Protein AF-U9UUH4-F1 (afdb_monomer)

Mean predicted aligned error: 21.4 Å

Secondary structure (DSSP, 8-state):
--HHHHHHHHHHHHHT--HHHHT-TTTS-S-------HHHHHHHHHHHHTT-S--SS-----HHHHHHH-S--HHHHHHHHHHHHHHHHHHHHHHHHHHHHHHHHHHHHHHHHHHHHHHHHHHHHT-------------TTSHHHHHHHHHHHHHHHHHHHHHHHHHHHHHHHHHHHHHHHHHHHHHH--

Organism: Rhizophagus irregularis (strain DAOM 181602 / DAOM 197198 / MUCL 43194) (NCBI:txid747089)

Solvent-accessible surface area (backbone atoms only — not comparable to full-atom values): 11596 Å² total; per-residue (Å²): 139,64,72,70,59,55,54,56,53,53,60,56,49,60,78,72,54,54,76,75,56,62,74,31,61,90,81,41,59,97,71,86,89,78,94,71,63,63,69,57,52,42,53,50,52,52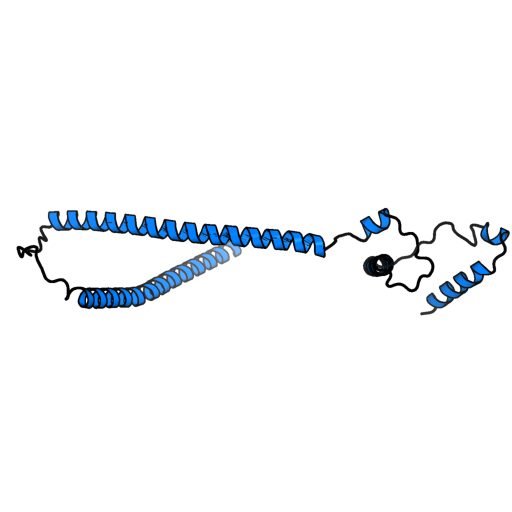,31,56,76,68,66,73,51,92,58,93,71,74,80,91,76,55,68,69,58,49,63,67,56,55,76,62,60,56,66,63,54,46,56,54,48,51,53,51,52,52,52,51,48,54,52,50,53,50,50,52,53,52,51,53,50,52,54,50,54,53,51,53,52,52,50,54,53,49,52,56,51,48,53,54,50,35,62,74,74,63,64,69,78,88,76,80,83,82,78,97,76,90,77,99,80,64,66,77,57,61,54,51,54,53,51,51,52,51,53,53,52,53,63,57,50,54,58,52,52,52,52,53,52,49,55,51,50,54,53,51,52,54,53,51,52,54,51,53,53,58,64,72,75,112

Foldseek 3Di:
DPVVVVVVVLVVVVVVDDPVVCVDCVSPPPDDDDDDDLVVVLVVVVCLVVVVDPDPDRDDDDPVNVCVSCVDPVVVVVVVVVVVVVVVVVVVVVVVVVVVVVVVVVVVVVVVVVVVVVVVVCVVVVVPPPPDDDDDDDDDPDPPPVVVVVVVVVVVVVVVVVVVVVVVVVVVVVVVVVVVVVVVVVVVVD

Sequence (190 aa):
MIYGIYLIIMEIEIFYMLPWQRNNNKWFPDWIYYDIPVTEIRKLINAIDNEQTVFNYPPIISEKLRKLVVLTNEEEQNNKLEKQIEQTKDEFTKQNVELKQHIKEELTKQNVELKQQMERIMKYIGIEQDNENEEEQDNKEQDNKEEQDNELEQIEQTKEELPRQNVSLKQQMDKLSQQMENIMELLKKN

pLDDT: mean 72.44, std 16.41, range [38.03, 94.38]

Radius of gyration: 41.56 Å; Cα contacts (8 Å, |Δi|>4): 23; chains: 1; bounding box: 76×61×104 Å

Structure (mmCIF, N/CA/C/O backbone):
data_AF-U9UUH4-F1
#
_entry.id   AF-U9UUH4-F1
#
loop_
_atom_site.group_PDB
_atom_site.id
_atom_site.type_symbol
_atom_site.label_atom_id
_atom_site.label_alt_id
_atom_site.label_comp_id
_atom_site.label_asym_id
_atom_site.label_entity_id
_atom_site.label_seq_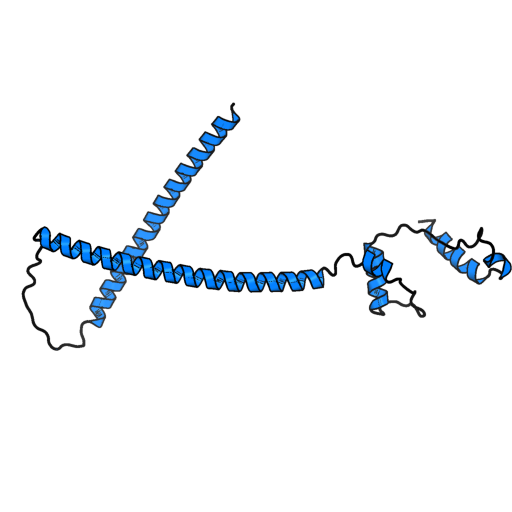id
_atom_site.pdbx_PDB_ins_code
_atom_site.Cartn_x
_atom_site.Cartn_y
_atom_site.Cartn_z
_atom_site.occupancy
_atom_site.B_iso_or_equiv
_atom_site.auth_seq_id
_atom_site.auth_comp_id
_atom_site.auth_asym_id
_atom_site.auth_atom_id
_atom_site.pdbx_PDB_model_num
ATOM 1 N N . MET A 1 1 ? 5.444 2.480 -41.744 1.00 44.62 1 MET A N 1
ATOM 2 C CA . MET A 1 1 ? 6.353 1.311 -41.779 1.00 44.62 1 MET A CA 1
ATOM 3 C C . MET A 1 1 ? 7.455 1.446 -42.850 1.00 44.62 1 MET A C 1
ATOM 5 O O . MET A 1 1 ? 7.949 0.441 -43.328 1.00 44.62 1 MET A O 1
ATOM 9 N N . ILE A 1 2 ? 7.852 2.670 -43.239 1.00 39.69 2 ILE A N 1
ATOM 10 C CA . ILE A 1 2 ? 8.917 2.922 -44.241 1.00 39.69 2 ILE A CA 1
ATOM 11 C C . ILE A 1 2 ? 10.145 3.568 -43.570 1.00 39.69 2 ILE A C 1
ATOM 13 O O . ILE A 1 2 ? 11.276 3.247 -43.911 1.00 39.69 2 ILE A O 1
ATOM 17 N N . TYR A 1 3 ? 9.942 4.380 -42.526 1.00 41.22 3 TYR A N 1
ATOM 18 C CA . TYR A 1 3 ? 11.019 5.053 -41.786 1.00 41.22 3 TYR A CA 1
ATOM 19 C C . TYR A 1 3 ? 11.966 4.117 -41.014 1.00 41.22 3 TYR A C 1
ATOM 21 O O . TYR A 1 3 ? 13.133 4.447 -40.845 1.00 41.22 3 TYR A O 1
ATOM 29 N N . GLY A 1 4 ? 11.500 2.935 -40.596 1.00 42.19 4 GLY A N 1
ATOM 30 C CA . GLY A 1 4 ? 12.333 1.979 -39.853 1.00 42.19 4 GLY A CA 1
ATOM 31 C C . GLY A 1 4 ? 13.437 1.325 -40.692 1.00 42.19 4 GLY A C 1
ATOM 32 O O . GLY A 1 4 ? 14.486 0.988 -40.161 1.00 42.19 4 GLY A O 1
ATOM 33 N N . ILE A 1 5 ? 13.236 1.187 -42.008 1.00 47.22 5 ILE A N 1
ATOM 34 C CA . ILE A 1 5 ? 14.213 0.547 -42.906 1.00 47.22 5 ILE A CA 1
ATOM 35 C C . ILE A 1 5 ? 15.359 1.514 -43.247 1.00 47.22 5 ILE A C 1
ATOM 37 O O . ILE A 1 5 ? 16.510 1.098 -43.322 1.00 47.22 5 ILE A O 1
ATOM 41 N N . TYR A 1 6 ? 15.073 2.814 -43.382 1.00 47.31 6 TYR A N 1
ATOM 42 C CA . TYR A 1 6 ? 16.101 3.833 -43.637 1.00 47.31 6 TYR A CA 1
ATOM 43 C C . TYR A 1 6 ? 17.082 4.003 -42.467 1.00 47.31 6 TYR A C 1
ATOM 45 O O . TYR A 1 6 ? 18.264 4.228 -42.707 1.00 47.31 6 TYR A O 1
ATOM 53 N N . LEU A 1 7 ? 16.618 3.848 -41.220 1.00 52.84 7 LEU A N 1
ATOM 54 C CA . LEU A 1 7 ? 17.467 3.923 -40.022 1.00 52.84 7 LEU A CA 1
ATOM 55 C C . LEU A 1 7 ? 18.546 2.830 -40.012 1.00 52.84 7 LEU A C 1
ATOM 57 O O . LEU A 1 7 ? 19.712 3.123 -39.765 1.00 52.84 7 LEU A O 1
ATOM 61 N N . ILE A 1 8 ? 18.172 1.602 -40.379 1.00 54.38 8 ILE A N 1
ATOM 62 C CA . ILE A 1 8 ? 19.088 0.452 -40.436 1.00 54.38 8 ILE A CA 1
ATOM 63 C C . ILE A 1 8 ? 20.100 0.609 -41.583 1.00 54.38 8 ILE A C 1
ATOM 65 O O . ILE A 1 8 ? 21.273 0.279 -41.431 1.00 54.38 8 ILE A O 1
ATOM 69 N N . ILE A 1 9 ? 19.676 1.148 -42.732 1.00 51.66 9 ILE A N 1
ATOM 70 C CA . ILE A 1 9 ? 20.574 1.389 -43.876 1.00 51.66 9 ILE A CA 1
ATOM 71 C C . ILE A 1 9 ? 21.604 2.482 -43.541 1.00 51.66 9 ILE A C 1
ATOM 73 O O . ILE A 1 9 ? 22.784 2.316 -43.841 1.00 51.66 9 ILE A O 1
ATOM 77 N N . MET A 1 10 ? 21.193 3.549 -42.849 1.00 57.56 10 MET A N 1
ATOM 78 C CA . MET A 1 10 ? 22.097 4.622 -42.425 1.00 57.56 10 MET A CA 1
ATOM 79 C C . MET A 1 10 ? 23.124 4.139 -41.380 1.00 57.56 10 MET A C 1
ATOM 81 O O . MET A 1 10 ? 24.287 4.527 -41.450 1.00 57.56 10 MET A O 1
ATOM 85 N N . GLU A 1 11 ? 22.739 3.243 -40.458 1.00 54.88 11 GLU A N 1
ATOM 86 C CA . GLU A 1 11 ? 23.666 2.594 -39.509 1.00 54.88 11 GLU A CA 1
ATOM 87 C C . GLU A 1 11 ? 24.755 1.760 -40.204 1.00 54.88 11 GLU A C 1
ATOM 89 O O . GLU A 1 11 ? 25.921 1.797 -39.802 1.00 54.88 11 GLU A O 1
ATOM 94 N N . ILE A 1 12 ? 24.402 1.045 -41.278 1.00 54.94 12 ILE A N 1
ATOM 95 C CA . ILE A 1 12 ? 25.348 0.233 -42.057 1.00 54.94 12 ILE A CA 1
ATOM 96 C C . ILE A 1 12 ? 26.304 1.131 -42.864 1.00 54.94 12 ILE A C 1
ATOM 98 O O . ILE A 1 12 ? 27.503 0.854 -42.920 1.00 54.94 12 ILE A O 1
ATOM 102 N N . GLU A 1 13 ? 25.824 2.239 -43.439 1.00 54.69 13 GLU A N 1
ATOM 103 C CA . GLU A 1 13 ? 26.648 3.167 -44.236 1.00 54.69 13 GLU A CA 1
ATOM 104 C C . GLU A 1 13 ? 27.743 3.877 -43.412 1.00 54.69 13 GLU A C 1
ATOM 106 O O . GLU A 1 13 ? 28.833 4.149 -43.921 1.00 54.69 13 GLU A O 1
ATOM 111 N N . ILE A 1 14 ? 27.520 4.098 -42.113 1.00 55.12 14 ILE A N 1
ATOM 112 C CA . ILE A 1 14 ? 28.486 4.697 -41.170 1.00 55.12 14 ILE A CA 1
ATOM 113 C C . ILE A 1 14 ? 29.757 3.844 -41.015 1.00 55.12 14 ILE A C 1
ATOM 115 O O . ILE A 1 14 ? 30.870 4.381 -40.885 1.00 55.12 14 ILE A O 1
ATOM 119 N N . PHE A 1 15 ? 29.625 2.515 -41.072 1.00 56.22 15 PHE A N 1
ATOM 120 C CA . PHE A 1 15 ? 30.763 1.594 -41.013 1.00 56.22 15 PHE A CA 1
ATOM 121 C C . PHE A 1 15 ? 31.677 1.711 -42.244 1.00 56.22 15 PHE A C 1
ATOM 123 O O . PHE A 1 15 ? 32.878 1.472 -42.121 1.00 56.22 15 PHE A O 1
ATOM 130 N N . TYR A 1 16 ? 31.140 2.166 -43.384 1.00 57.44 16 TYR A N 1
ATOM 131 C CA . TYR A 1 16 ? 31.860 2.330 -44.653 1.00 57.44 16 TYR A CA 1
ATOM 132 C C . TYR A 1 16 ? 32.306 3.775 -44.955 1.00 57.44 16 TYR A C 1
ATOM 134 O O . TYR A 1 16 ? 32.961 4.006 -45.972 1.00 57.44 16 TYR A O 1
ATOM 142 N N . MET A 1 17 ? 32.011 4.754 -44.088 1.00 67.19 17 MET A N 1
ATOM 143 C CA . MET A 1 17 ? 32.466 6.140 -44.272 1.00 67.19 17 MET A CA 1
ATOM 144 C C . MET A 1 17 ? 33.948 6.334 -43.937 1.00 67.19 17 MET A C 1
ATOM 146 O O . MET A 1 17 ? 34.455 5.835 -42.928 1.00 67.19 17 MET A O 1
ATOM 150 N N . LEU A 1 18 ? 34.634 7.141 -44.751 1.00 67.94 18 LEU A N 1
ATOM 151 C CA . LEU A 1 18 ? 36.044 7.469 -44.550 1.00 67.94 18 LEU A CA 1
ATOM 152 C C . LEU A 1 18 ? 36.229 8.453 -43.374 1.00 67.94 18 LEU A C 1
ATOM 154 O O . LEU A 1 18 ? 35.339 9.268 -43.111 1.00 67.94 18 LEU A O 1
ATOM 158 N N . PRO A 1 19 ? 37.381 8.439 -42.666 1.00 67.38 19 PRO A N 1
ATOM 159 C CA . PRO A 1 19 ? 37.572 9.203 -41.426 1.00 67.38 19 PRO A CA 1
ATOM 160 C C . PRO A 1 19 ? 37.260 10.705 -41.523 1.00 67.38 19 PRO A C 1
ATOM 162 O O . PRO A 1 19 ? 36.737 11.283 -40.576 1.00 67.38 19 PRO A O 1
ATOM 165 N N . TRP A 1 20 ? 37.514 11.344 -42.670 1.00 68.00 20 TRP A N 1
ATOM 166 C CA . TRP A 1 20 ? 37.223 12.771 -42.849 1.00 68.00 20 TRP A CA 1
ATOM 167 C C . TRP A 1 20 ? 35.724 13.073 -43.017 1.00 68.00 20 TRP A C 1
ATOM 169 O O . TRP A 1 20 ? 35.292 14.184 -42.724 1.00 68.00 20 TRP A O 1
ATOM 179 N N . GLN A 1 21 ? 34.929 12.107 -43.492 1.00 68.50 21 GLN A N 1
ATOM 180 C CA . GLN A 1 21 ? 33.474 12.244 -43.630 1.00 68.50 21 GLN A CA 1
ATOM 181 C C . GLN A 1 21 ? 32.791 12.113 -42.269 1.00 68.50 21 GLN A C 1
ATOM 183 O O . GLN A 1 21 ? 31.839 12.836 -41.992 1.00 68.50 21 GLN A O 1
ATOM 188 N N . ARG A 1 22 ? 33.334 11.252 -41.398 1.00 65.62 22 ARG A N 1
ATOM 189 C CA . ARG A 1 22 ? 32.894 11.115 -40.002 1.00 65.62 22 ARG A CA 1
ATOM 190 C C . ARG A 1 22 ? 33.093 12.392 -39.194 1.00 65.62 22 ARG A C 1
ATOM 192 O O . ARG A 1 22 ? 32.285 12.693 -38.331 1.00 65.62 22 ARG A O 1
ATOM 199 N N . ASN A 1 23 ? 34.133 13.162 -39.510 1.00 67.44 23 ASN A N 1
ATOM 200 C CA . ASN A 1 23 ? 34.437 14.423 -38.833 1.00 67.44 23 ASN A CA 1
ATOM 201 C C . ASN A 1 23 ? 33.574 15.607 -39.315 1.00 67.44 23 ASN A C 1
ATOM 203 O O . ASN A 1 23 ? 33.863 16.755 -38.984 1.00 67.44 23 ASN A O 1
ATOM 207 N N . ASN A 1 24 ? 32.559 15.357 -40.151 1.00 72.56 24 ASN A N 1
ATOM 208 C CA . ASN A 1 24 ? 31.640 16.378 -40.632 1.00 72.56 24 ASN A CA 1
ATOM 209 C C . ASN A 1 24 ? 30.302 16.292 -39.886 1.00 72.56 24 ASN A C 1
ATOM 211 O O . ASN A 1 24 ? 29.468 15.433 -40.179 1.00 72.56 24 ASN A O 1
ATOM 215 N N . ASN A 1 25 ? 30.064 17.262 -39.003 1.00 68.75 25 ASN A N 1
ATOM 216 C CA . ASN A 1 25 ? 28.876 17.340 -38.147 1.00 68.75 25 ASN A CA 1
ATOM 217 C C . ASN A 1 25 ? 27.549 17.437 -38.927 1.00 68.75 25 ASN A C 1
ATOM 219 O O . ASN A 1 25 ? 26.481 17.253 -38.351 1.00 68.75 25 ASN A O 1
ATOM 223 N N . LYS A 1 26 ? 27.592 17.715 -40.241 1.00 72.38 26 LYS A N 1
ATOM 224 C CA . LYS A 1 26 ? 26.416 17.661 -41.124 1.00 72.38 26 LYS A CA 1
ATOM 225 C C . LYS A 1 26 ? 25.912 16.232 -41.345 1.00 72.38 26 LYS A C 1
ATOM 227 O O . LYS A 1 26 ? 24.716 16.035 -41.525 1.00 72.38 26 LYS A O 1
ATOM 232 N N . TRP A 1 27 ? 26.828 15.268 -41.386 1.00 67.12 27 TRP A N 1
ATOM 233 C CA . TRP A 1 27 ? 26.538 13.859 -41.660 1.00 67.12 27 TRP A CA 1
ATOM 234 C C . TRP A 1 27 ? 26.563 13.007 -40.392 1.00 67.12 27 TRP A C 1
ATOM 236 O O . TRP A 1 27 ? 25.934 11.954 -40.362 1.00 67.12 27 TRP A O 1
ATOM 246 N N . PHE A 1 28 ? 27.258 13.474 -39.350 1.00 69.69 28 PHE A N 1
ATOM 247 C CA . PHE A 1 28 ? 27.336 12.808 -38.057 1.00 69.69 28 PHE A CA 1
ATOM 248 C C . PHE A 1 28 ? 27.114 13.820 -36.927 1.00 69.69 28 PHE A C 1
ATOM 250 O O . PHE A 1 28 ? 28.068 14.442 -36.459 1.00 69.69 28 PHE A O 1
ATOM 257 N N . PRO A 1 29 ? 25.858 14.074 -36.529 1.00 71.44 29 PRO A N 1
ATOM 258 C CA . PRO A 1 29 ? 25.599 14.978 -35.425 1.00 71.44 29 PRO A CA 1
ATOM 259 C C . PRO A 1 29 ? 26.099 14.355 -34.121 1.00 71.44 29 PRO A C 1
ATOM 261 O O . PRO A 1 29 ? 25.918 13.165 -33.873 1.00 71.44 29 PRO A O 1
ATOM 264 N N . ASP A 1 30 ? 26.671 15.186 -33.254 1.00 73.31 30 ASP A N 1
ATOM 265 C CA . ASP A 1 30 ? 27.150 14.758 -31.936 1.00 73.31 30 ASP A CA 1
ATOM 266 C C . ASP A 1 30 ? 25.995 14.253 -31.033 1.00 73.31 30 ASP A C 1
ATOM 268 O O . ASP A 1 30 ? 26.222 13.539 -30.058 1.00 73.31 30 ASP A O 1
ATOM 272 N N . TRP A 1 31 ? 24.750 14.658 -31.327 1.00 79.56 31 TRP A N 1
ATOM 273 C CA . TRP A 1 31 ? 23.552 14.392 -30.526 1.00 79.56 31 TRP A CA 1
ATOM 274 C C . TRP A 1 31 ? 22.435 13.927 -31.457 1.00 79.56 31 TRP A C 1
ATOM 276 O O . TRP A 1 31 ? 22.105 14.619 -32.423 1.00 79.56 31 TRP A O 1
ATOM 286 N N . ILE A 1 32 ? 21.823 12.785 -31.147 1.00 79.62 32 ILE A N 1
ATOM 287 C CA . ILE A 1 32 ? 20.651 12.279 -31.863 1.00 79.62 32 ILE A CA 1
ATOM 288 C C . ILE A 1 32 ? 19.483 12.225 -30.881 1.00 79.62 32 ILE A C 1
ATOM 290 O O . ILE A 1 32 ? 19.587 11.618 -29.816 1.00 79.62 32 ILE A O 1
ATOM 294 N N . TYR A 1 33 ? 18.384 12.884 -31.236 1.00 78.94 33 TYR A N 1
ATOM 295 C CA . TYR A 1 33 ? 17.177 12.942 -30.419 1.00 78.94 33 TYR A CA 1
ATOM 296 C C . TYR A 1 33 ? 16.170 11.910 -30.923 1.00 78.94 33 TYR A C 1
ATOM 298 O O . TYR A 1 33 ? 15.875 11.868 -32.117 1.00 78.94 33 TYR A O 1
ATOM 306 N N . TYR A 1 34 ? 15.635 11.105 -30.007 1.00 79.31 34 TYR A N 1
ATOM 307 C CA . TYR A 1 34 ? 14.594 10.125 -30.291 1.00 79.31 34 TYR A CA 1
ATOM 308 C C . TYR A 1 34 ? 13.475 10.236 -29.265 1.00 79.31 34 TYR A C 1
ATOM 310 O O . TYR A 1 34 ? 13.733 10.294 -28.061 1.00 79.31 34 TYR A O 1
ATOM 318 N N . ASP A 1 35 ? 12.240 10.188 -29.754 1.00 83.56 35 ASP A N 1
ATOM 319 C CA . ASP A 1 35 ? 11.060 10.036 -28.916 1.00 83.56 35 ASP A CA 1
ATOM 320 C C . ASP A 1 35 ? 10.824 8.544 -28.671 1.00 83.56 35 ASP A C 1
ATOM 322 O O . ASP A 1 35 ? 10.519 7.790 -29.596 1.00 83.56 35 ASP A O 1
ATOM 326 N N . ILE A 1 36 ? 10.995 8.105 -27.424 1.00 84.38 36 ILE A N 1
ATOM 327 C CA . ILE A 1 36 ? 10.810 6.709 -27.010 1.00 84.38 36 ILE A CA 1
ATOM 328 C C . ILE A 1 36 ? 10.001 6.699 -25.708 1.00 84.38 36 ILE A C 1
ATOM 330 O O . ILE A 1 36 ? 10.319 7.461 -24.788 1.00 84.38 36 ILE A O 1
ATOM 334 N N . PRO A 1 37 ? 8.962 5.853 -25.580 1.00 88.50 37 PRO A N 1
ATOM 335 C CA . PRO A 1 37 ? 8.191 5.772 -24.348 1.00 88.50 37 PRO A CA 1
ATOM 336 C C . PRO A 1 37 ? 9.055 5.253 -23.189 1.00 88.50 37 PRO A C 1
ATOM 338 O O . PRO A 1 37 ? 9.780 4.264 -23.305 1.00 88.50 37 PRO A O 1
ATOM 341 N N . VAL A 1 38 ? 8.925 5.891 -22.022 1.00 85.56 38 VAL A N 1
ATOM 342 C CA . VAL A 1 38 ? 9.719 5.586 -20.812 1.00 85.56 38 VAL A CA 1
ATOM 343 C C . VAL A 1 38 ? 9.595 4.117 -20.384 1.00 85.56 38 VAL A C 1
ATOM 345 O O . VAL A 1 38 ? 10.539 3.538 -19.847 1.00 85.56 38 VAL A O 1
ATOM 348 N N . THR A 1 39 ? 8.452 3.485 -20.653 1.00 84.25 39 THR A N 1
ATOM 349 C CA . THR A 1 39 ? 8.196 2.069 -20.358 1.00 84.25 39 T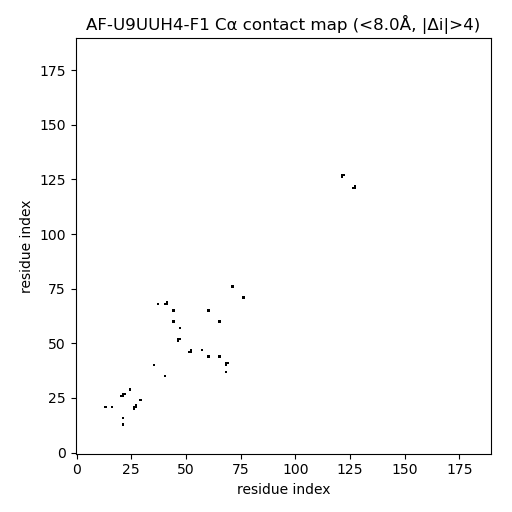HR A CA 1
ATOM 350 C C . THR A 1 39 ? 9.081 1.123 -21.169 1.00 84.25 39 THR A C 1
ATOM 352 O O . THR A 1 39 ? 9.569 0.134 -20.624 1.00 84.25 39 THR A O 1
ATOM 355 N N . GLU A 1 40 ? 9.325 1.420 -22.446 1.00 86.56 40 GLU A N 1
ATOM 356 C CA . GLU A 1 40 ? 10.224 0.634 -23.297 1.00 86.56 40 GLU A CA 1
ATOM 357 C C . GLU A 1 40 ? 11.679 0.829 -22.879 1.00 86.56 40 GLU A C 1
ATOM 359 O O . GLU A 1 40 ? 12.414 -0.150 -22.761 1.00 86.56 40 GLU A O 1
ATOM 364 N N . ILE A 1 41 ? 12.066 2.066 -22.544 1.00 87.62 41 ILE A N 1
ATOM 365 C CA . ILE A 1 41 ? 13.399 2.364 -22.005 1.00 87.62 41 ILE A CA 1
ATOM 366 C C . ILE A 1 41 ? 13.634 1.572 -20.713 1.00 87.62 41 ILE A C 1
ATOM 368 O O . ILE A 1 41 ? 14.684 0.956 -20.558 1.00 87.62 41 ILE A O 1
ATOM 372 N N . ARG A 1 42 ? 12.650 1.519 -19.804 1.00 87.19 42 ARG A N 1
ATOM 373 C CA . ARG A 1 42 ? 12.748 0.741 -18.558 1.00 87.19 42 ARG A CA 1
ATOM 374 C C . ARG A 1 42 ? 12.956 -0.748 -18.830 1.00 87.19 42 ARG A C 1
ATOM 376 O O . ARG A 1 42 ? 13.843 -1.351 -18.237 1.00 87.19 42 ARG A O 1
ATOM 383 N N . LYS A 1 43 ? 12.173 -1.335 -19.742 1.00 86.56 43 LYS A N 1
ATOM 384 C CA . LYS A 1 43 ? 12.330 -2.745 -20.138 1.00 86.56 43 LYS A CA 1
ATOM 385 C C . LYS A 1 43 ? 13.715 -3.016 -20.717 1.00 86.56 43 LYS A C 1
ATOM 387 O O . LYS A 1 43 ? 14.326 -4.017 -20.361 1.00 86.56 43 LYS A O 1
ATOM 392 N N . LEU A 1 44 ? 14.210 -2.124 -21.574 1.00 87.25 44 LEU A N 1
ATOM 393 C CA . LEU A 1 44 ? 15.523 -2.263 -22.196 1.00 87.25 44 LEU A CA 1
ATOM 394 C C . LEU A 1 44 ? 16.655 -2.156 -21.168 1.00 87.25 44 LEU A C 1
ATOM 396 O O . LEU A 1 44 ? 17.535 -3.009 -21.159 1.00 87.25 44 LEU A O 1
ATOM 400 N N . ILE A 1 45 ? 16.611 -1.156 -20.281 1.00 88.44 45 ILE A N 1
ATOM 401 C CA . ILE A 1 45 ? 17.594 -1.002 -19.198 1.00 88.44 45 ILE A CA 1
ATOM 402 C C . ILE A 1 45 ? 17.592 -2.251 -18.309 1.00 88.44 45 ILE A C 1
ATOM 404 O O . ILE A 1 45 ? 18.651 -2.821 -18.074 1.00 88.44 45 ILE A O 1
ATOM 408 N N . ASN A 1 46 ? 16.414 -2.738 -17.906 1.00 86.62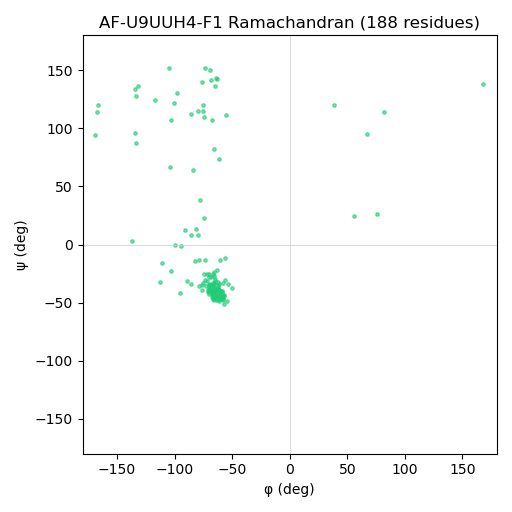 46 ASN A N 1
ATOM 409 C CA . ASN A 1 46 ? 16.299 -3.949 -17.094 1.00 86.62 46 ASN A CA 1
ATOM 410 C C . ASN A 1 46 ? 16.843 -5.189 -17.817 1.00 86.62 46 ASN A C 1
ATOM 412 O O . ASN A 1 46 ? 17.491 -6.023 -17.193 1.00 86.62 46 ASN A O 1
ATOM 416 N N . ALA A 1 47 ? 16.593 -5.336 -19.120 1.00 86.62 47 ALA A N 1
ATOM 417 C CA . ALA A 1 47 ? 17.121 -6.457 -19.892 1.00 86.62 47 ALA A CA 1
ATOM 418 C C . ALA A 1 47 ? 18.654 -6.405 -19.995 1.00 86.62 47 ALA A C 1
ATOM 420 O O . ALA A 1 47 ? 19.303 -7.445 -19.905 1.00 86.62 47 ALA A O 1
ATOM 421 N N . ILE A 1 48 ? 19.230 -5.208 -20.164 1.00 87.06 48 ILE A N 1
ATOM 422 C CA . ILE A 1 48 ? 20.684 -4.998 -20.199 1.00 87.06 48 ILE A CA 1
ATOM 423 C C . ILE A 1 48 ? 21.301 -5.320 -18.835 1.00 87.06 48 ILE A C 1
ATOM 425 O O . ILE A 1 48 ? 22.270 -6.069 -18.776 1.00 87.06 48 ILE A O 1
ATOM 429 N N . ASP A 1 49 ? 20.720 -4.801 -17.751 1.00 85.62 49 ASP A N 1
ATOM 430 C CA . ASP A 1 49 ? 21.232 -4.995 -16.389 1.00 85.62 49 ASP A CA 1
ATOM 431 C C . ASP A 1 49 ? 21.178 -6.463 -15.939 1.00 85.62 49 ASP A C 1
ATOM 433 O O . ASP A 1 49 ? 22.038 -6.903 -15.184 1.00 85.62 49 ASP A O 1
ATOM 437 N N . ASN A 1 50 ? 20.194 -7.228 -16.420 1.00 87.44 50 ASN A N 1
ATOM 438 C CA . ASN A 1 50 ? 20.053 -8.656 -16.124 1.00 87.44 50 ASN A CA 1
ATOM 439 C C . ASN A 1 50 ? 20.762 -9.570 -17.142 1.00 87.44 50 ASN A C 1
ATOM 441 O O . ASN A 1 50 ? 20.483 -10.767 -17.167 1.00 87.44 50 ASN A O 1
ATOM 445 N N . GLU A 1 51 ? 21.616 -9.024 -18.017 1.00 85.12 51 GLU A N 1
ATOM 446 C CA . GLU A 1 51 ? 22.351 -9.773 -19.053 1.00 85.12 51 GLU A CA 1
ATOM 447 C C . GLU A 1 51 ? 21.445 -10.599 -19.995 1.00 85.12 51 GLU A C 1
ATOM 449 O O . GLU A 1 51 ? 21.872 -11.560 -20.630 1.00 85.12 51 GLU A O 1
ATOM 454 N N . GLN A 1 52 ? 20.177 -10.206 -20.147 1.00 82.75 52 GLN A N 1
ATOM 455 C CA . GLN A 1 52 ? 19.196 -10.897 -20.997 1.00 82.75 52 GLN A CA 1
ATOM 456 C C . GLN A 1 52 ? 19.245 -10.436 -22.462 1.00 82.75 52 GLN A C 1
ATOM 458 O O . GLN A 1 52 ? 18.378 -10.784 -23.265 1.00 82.75 52 GLN A O 1
ATOM 463 N N . THR A 1 53 ? 20.235 -9.621 -22.824 1.00 82.50 53 THR A N 1
ATOM 464 C CA . THR A 1 53 ? 20.377 -9.057 -24.171 1.00 82.50 53 THR A CA 1
ATOM 465 C C . THR A 1 53 ? 21.482 -9.747 -24.957 1.00 82.50 53 THR A C 1
ATOM 467 O O . THR A 1 53 ? 22.470 -10.210 -24.402 1.00 82.50 53 THR A O 1
ATOM 470 N N . VAL A 1 54 ? 21.341 -9.766 -26.282 1.00 84.31 54 VAL A N 1
ATOM 471 C CA . VAL A 1 54 ? 22.325 -10.348 -27.215 1.00 84.31 54 VAL A CA 1
ATOM 472 C C . VAL A 1 54 ? 23.504 -9.410 -27.522 1.00 84.31 54 VAL A C 1
ATOM 474 O O . VAL A 1 54 ? 24.230 -9.619 -28.494 1.00 84.31 54 VAL A O 1
ATOM 477 N N . PHE A 1 55 ? 23.683 -8.333 -26.751 1.00 80.12 55 PHE A N 1
ATOM 478 C CA . PHE A 1 55 ? 24.738 -7.357 -27.002 1.00 80.12 55 PHE A CA 1
ATOM 479 C C . PHE A 1 55 ? 26.099 -7.914 -26.576 1.00 80.12 55 PHE A C 1
ATOM 481 O O . PHE A 1 55 ? 26.367 -8.077 -25.392 1.00 80.12 55 PHE A O 1
ATOM 488 N N . ASN A 1 56 ? 27.002 -8.112 -27.538 1.00 81.31 56 ASN A N 1
ATOM 489 C CA . ASN A 1 56 ? 28.400 -8.463 -27.244 1.00 81.31 56 ASN A CA 1
ATOM 490 C C . ASN A 1 56 ? 29.154 -7.327 -26.526 1.00 81.31 56 ASN A C 1
ATOM 492 O O . ASN A 1 56 ? 30.143 -7.570 -25.841 1.00 81.31 56 ASN A O 1
ATOM 496 N N . TYR A 1 57 ? 28.682 -6.089 -26.696 1.00 80.19 57 TYR A N 1
ATOM 497 C CA . TYR A 1 57 ? 29.176 -4.895 -26.018 1.00 80.19 57 TYR A CA 1
ATOM 498 C C . TYR A 1 57 ? 27.970 -4.098 -25.516 1.00 80.19 57 TYR A C 1
ATOM 500 O O . TYR A 1 57 ? 27.357 -3.373 -26.306 1.00 80.19 57 TYR A O 1
ATOM 508 N N . PRO A 1 58 ? 27.569 -4.263 -24.244 1.00 79.56 58 PRO A N 1
ATOM 509 C CA . PRO A 1 58 ? 26.420 -3.550 -23.714 1.00 79.56 58 PRO A CA 1
ATOM 510 C C . PRO A 1 58 ? 26.681 -2.034 -23.730 1.00 79.56 58 PRO A C 1
ATOM 512 O O . PRO A 1 58 ? 27.809 -1.591 -23.482 1.00 79.56 58 PRO A O 1
ATOM 515 N N . PRO A 1 59 ? 25.659 -1.217 -24.029 1.00 84.00 59 PRO A N 1
ATOM 516 C CA . PRO A 1 59 ? 25.816 0.228 -24.071 1.00 84.00 59 PRO A CA 1
ATOM 517 C C . PRO A 1 59 ? 26.045 0.801 -22.667 1.00 84.00 59 PRO A C 1
ATOM 519 O O . PRO A 1 59 ? 25.527 0.299 -21.668 1.00 84.00 59 PRO A O 1
ATOM 522 N N . ILE A 1 60 ? 26.780 1.912 -22.591 1.00 85.12 60 ILE A N 1
ATOM 523 C CA . ILE A 1 60 ? 26.978 2.641 -21.334 1.00 85.12 60 ILE A CA 1
ATOM 524 C C . ILE A 1 60 ? 25.739 3.496 -21.061 1.00 85.12 60 ILE A C 1
ATOM 526 O O . ILE A 1 60 ? 25.450 4.451 -21.782 1.00 85.12 60 ILE A O 1
ATOM 530 N N . ILE A 1 61 ? 25.022 3.173 -19.987 1.00 87.94 61 ILE A N 1
ATOM 531 C CA . ILE A 1 61 ? 23.818 3.892 -19.561 1.00 87.94 61 ILE A CA 1
ATOM 532 C C . ILE A 1 61 ? 24.177 4.833 -18.411 1.00 87.94 61 ILE A C 1
ATOM 534 O O . ILE A 1 61 ? 24.640 4.395 -17.358 1.00 87.94 61 ILE A O 1
ATOM 538 N N . SER A 1 62 ? 23.924 6.132 -18.591 1.00 89.44 62 SER A N 1
ATOM 539 C CA . SER A 1 62 ? 24.213 7.135 -17.559 1.00 89.44 62 SER A CA 1
ATOM 540 C C . SER A 1 62 ? 23.382 6.931 -16.284 1.00 89.44 62 SER A C 1
ATOM 542 O O . SER A 1 62 ? 22.188 6.631 -16.342 1.00 89.44 62 SER A O 1
ATOM 544 N N . GLU A 1 63 ? 23.975 7.195 -15.114 1.00 86.88 63 GLU A N 1
ATOM 545 C CA . GLU A 1 63 ? 23.249 7.162 -13.833 1.00 86.88 63 GLU A CA 1
ATOM 546 C C . GLU A 1 63 ? 22.060 8.127 -13.795 1.00 86.88 63 GLU A C 1
ATOM 548 O O . GLU A 1 63 ? 21.047 7.849 -13.156 1.00 86.88 63 GLU A O 1
ATOM 553 N N . LYS A 1 64 ? 22.171 9.270 -14.484 1.00 89.25 64 LYS A N 1
ATOM 554 C CA . LYS A 1 64 ? 21.082 10.249 -14.588 1.00 89.25 64 LYS A CA 1
ATOM 555 C C . LYS A 1 64 ? 19.867 9.638 -15.284 1.00 89.25 64 LYS A C 1
ATOM 557 O O . LYS A 1 64 ? 18.763 9.769 -14.769 1.00 89.25 64 LYS A O 1
ATOM 562 N N . LEU A 1 65 ? 20.070 8.931 -16.400 1.00 86.69 65 LEU A N 1
ATOM 563 C CA . LEU A 1 65 ? 18.986 8.244 -17.105 1.00 86.69 65 LEU A CA 1
ATOM 564 C C . LEU A 1 65 ? 18.379 7.133 -16.242 1.00 86.69 65 LEU A C 1
ATOM 566 O O . LEU A 1 65 ? 17.160 7.019 -16.176 1.00 86.69 65 LEU A O 1
ATOM 570 N N . ARG A 1 66 ? 19.210 6.379 -15.511 1.00 85.69 66 ARG A N 1
ATOM 571 C CA . ARG A 1 66 ? 18.732 5.367 -14.556 1.00 85.69 66 ARG A CA 1
ATOM 572 C C . ARG A 1 66 ? 17.811 5.997 -13.513 1.00 85.69 66 ARG A C 1
ATOM 574 O O . ARG A 1 66 ? 16.675 5.569 -13.379 1.00 85.69 66 ARG A O 1
ATOM 581 N N . LYS A 1 67 ? 18.233 7.080 -12.857 1.00 85.31 67 LYS A N 1
ATOM 582 C CA . LYS A 1 67 ? 17.412 7.789 -11.855 1.00 85.31 67 LYS A CA 1
ATOM 583 C C . LYS A 1 67 ? 16.108 8.354 -12.433 1.00 85.31 67 LYS A C 1
ATOM 585 O O . LYS A 1 67 ? 15.101 8.365 -11.738 1.00 85.31 67 LYS A O 1
ATOM 590 N N . LEU A 1 68 ? 16.116 8.800 -13.691 1.00 83.50 68 LEU A N 1
ATOM 591 C CA . LEU A 1 68 ? 14.922 9.325 -14.366 1.00 83.50 68 LEU A CA 1
ATOM 592 C C . LEU A 1 68 ? 13.936 8.231 -14.799 1.00 83.50 68 LEU A C 1
ATOM 594 O O . LEU A 1 68 ? 12.735 8.471 -14.821 1.00 83.50 68 LEU A O 1
ATOM 598 N N . VAL A 1 69 ? 14.419 7.042 -15.165 1.00 81.00 69 VAL A N 1
ATOM 599 C CA . VAL A 1 69 ? 13.571 5.934 -15.645 1.00 81.00 69 VAL A CA 1
ATOM 600 C C . VAL A 1 69 ? 13.079 5.052 -14.489 1.00 81.00 69 VAL A C 1
ATOM 602 O O . VAL A 1 69 ? 11.952 4.542 -14.533 1.00 81.00 69 VAL A O 1
ATOM 605 N N . VAL A 1 70 ? 13.880 4.924 -13.425 1.00 70.00 70 VAL A N 1
ATOM 606 C CA . VAL A 1 70 ? 13.604 4.185 -12.173 1.00 70.00 70 VAL A CA 1
ATOM 607 C C . VAL A 1 70 ? 12.673 4.993 -11.255 1.00 70.00 70 VAL A C 1
ATOM 609 O O . VAL A 1 70 ? 12.825 5.008 -10.042 1.00 70.00 70 VAL A O 1
ATOM 612 N N . LEU A 1 71 ? 11.680 5.689 -11.819 1.00 57.12 71 LEU A N 1
ATOM 613 C CA . LEU A 1 71 ? 10.792 6.576 -11.057 1.00 57.12 71 LEU A CA 1
ATOM 614 C C . LEU A 1 71 ? 10.052 5.912 -9.891 1.00 57.12 71 LEU A C 1
ATOM 616 O O . LEU A 1 71 ? 9.552 6.639 -9.047 1.00 57.12 71 LEU A O 1
ATOM 620 N N . THR A 1 72 ? 10.061 4.589 -9.777 1.00 51.16 72 THR A N 1
ATOM 621 C CA . THR A 1 72 ? 9.719 3.859 -8.558 1.00 51.16 72 THR A CA 1
ATOM 622 C C . THR A 1 72 ? 10.187 2.417 -8.744 1.00 51.16 72 THR A C 1
ATOM 624 O O . THR A 1 72 ? 9.716 1.734 -9.653 1.00 51.16 72 THR A O 1
ATOM 627 N N . ASN A 1 73 ? 11.084 1.911 -7.890 1.00 57.28 73 ASN A N 1
ATOM 628 C CA . ASN A 1 73 ? 11.082 0.475 -7.599 1.00 57.28 73 ASN A CA 1
ATOM 629 C C . ASN A 1 73 ? 9.762 0.219 -6.867 1.00 57.28 73 ASN A C 1
ATOM 631 O O . ASN A 1 73 ? 9.711 0.262 -5.640 1.00 57.28 73 ASN A O 1
ATOM 635 N N . GLU A 1 74 ? 8.676 0.067 -7.627 1.00 59.91 74 GLU A N 1
ATOM 636 C CA . GLU A 1 74 ? 7.341 -0.229 -7.096 1.00 59.91 74 GLU A CA 1
ATOM 637 C C . GLU A 1 74 ? 7.431 -1.407 -6.128 1.00 59.91 74 GLU A C 1
ATOM 639 O O . GLU A 1 74 ? 6.861 -1.363 -5.053 1.00 59.91 74 GLU A O 1
ATOM 644 N N . GLU A 1 75 ? 8.270 -2.391 -6.438 1.00 63.12 75 GLU A N 1
ATOM 645 C CA . GLU A 1 75 ? 8.521 -3.569 -5.613 1.00 63.12 75 GLU A CA 1
ATOM 646 C C . GLU A 1 75 ? 9.140 -3.245 -4.241 1.00 63.12 75 GLU A C 1
ATOM 648 O O . GLU A 1 75 ? 8.687 -3.746 -3.216 1.00 63.12 75 GLU A O 1
ATOM 653 N N . GLU A 1 76 ? 10.118 -2.338 -4.175 1.00 65.44 76 GLU A N 1
ATOM 654 C CA . GLU A 1 76 ? 10.753 -1.943 -2.909 1.00 65.44 76 GLU A CA 1
ATOM 655 C C . GLU A 1 76 ? 9.820 -1.073 -2.050 1.00 65.44 76 GLU A C 1
ATOM 657 O O . GLU A 1 76 ? 9.774 -1.207 -0.823 1.00 65.44 76 GLU A O 1
ATOM 662 N N . GLN A 1 77 ? 9.024 -0.213 -2.692 1.00 65.44 77 GLN A N 1
ATOM 663 C CA . GLN A 1 77 ? 7.999 0.579 -2.013 1.00 65.44 77 GLN A CA 1
ATOM 664 C C . GLN A 1 77 ? 6.831 -0.288 -1.530 1.00 65.44 77 GLN A C 1
ATOM 666 O O . GLN A 1 77 ? 6.369 -0.092 -0.405 1.00 65.44 77 GLN A O 1
ATOM 671 N N . ASN A 1 78 ?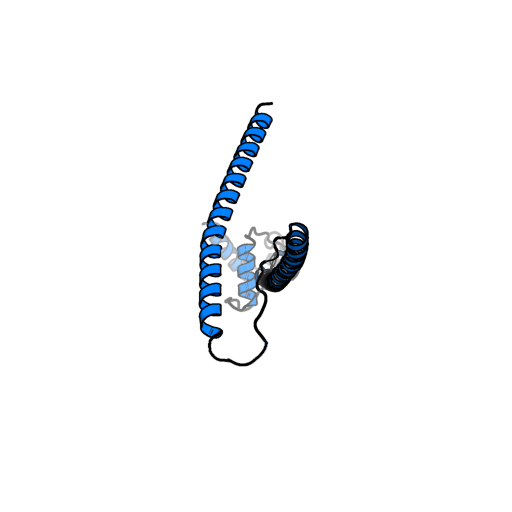 6.408 -1.273 -2.324 1.00 71.50 78 ASN A N 1
ATOM 672 C CA . ASN A 1 78 ? 5.347 -2.216 -1.981 1.00 71.50 78 ASN A CA 1
ATOM 673 C C . ASN A 1 78 ? 5.764 -3.096 -0.802 1.00 71.50 78 ASN A C 1
ATOM 675 O O . ASN A 1 78 ? 5.027 -3.161 0.174 1.00 71.50 78 ASN A O 1
ATOM 679 N N . ASN A 1 79 ? 6.979 -3.654 -0.805 1.00 76.38 79 ASN A N 1
ATOM 680 C CA . ASN A 1 79 ? 7.487 -4.455 0.317 1.00 76.38 79 ASN A CA 1
ATOM 681 C C . ASN A 1 79 ? 7.542 -3.650 1.627 1.00 76.38 79 ASN A C 1
ATOM 683 O O . ASN A 1 79 ? 7.211 -4.147 2.707 1.00 76.38 79 ASN A O 1
ATOM 687 N N . LYS A 1 80 ? 7.948 -2.375 1.552 1.00 82.88 80 LYS A N 1
ATOM 688 C CA . LYS A 1 80 ? 7.956 -1.481 2.718 1.00 82.88 80 LYS A CA 1
ATOM 689 C C . LYS A 1 80 ? 6.539 -1.172 3.206 1.00 82.88 80 LYS A C 1
ATOM 691 O O . LYS A 1 80 ? 6.314 -1.140 4.415 1.00 82.88 80 LYS A O 1
ATOM 696 N N . LEU A 1 81 ? 5.606 -0.942 2.284 1.00 82.81 81 LEU A N 1
ATOM 697 C CA . LEU A 1 81 ? 4.207 -0.659 2.589 1.00 82.81 81 LEU A CA 1
ATOM 698 C C . LEU A 1 81 ? 3.504 -1.883 3.195 1.00 82.81 81 LEU A C 1
ATOM 700 O O . LEU A 1 81 ? 2.806 -1.744 4.194 1.00 82.81 81 LEU A O 1
ATOM 704 N N . GLU A 1 82 ? 3.742 -3.080 2.657 1.00 84.69 82 GLU A N 1
ATOM 705 C CA . GLU A 1 82 ? 3.213 -4.344 3.178 1.00 84.69 82 GLU A CA 1
ATOM 706 C C . GLU A 1 82 ? 3.636 -4.570 4.628 1.00 84.69 82 GLU A C 1
ATOM 708 O O . GLU A 1 82 ? 2.789 -4.809 5.490 1.00 84.69 82 GLU A O 1
ATOM 713 N N . LYS A 1 83 ? 4.925 -4.376 4.932 1.00 88.94 83 LYS A N 1
ATOM 714 C CA . LYS A 1 83 ? 5.438 -4.494 6.300 1.00 88.94 83 LYS A CA 1
ATOM 715 C C . LYS A 1 83 ? 4.792 -3.489 7.262 1.00 88.94 83 LYS A C 1
ATOM 717 O O . LYS A 1 83 ? 4.507 -3.833 8.406 1.00 88.94 83 LYS A O 1
ATOM 722 N N . GLN A 1 84 ? 4.549 -2.252 6.819 1.00 89.69 84 GLN A N 1
ATOM 723 C CA . GLN A 1 84 ? 3.861 -1.241 7.634 1.00 89.69 84 GLN A CA 1
ATOM 724 C C . GLN A 1 84 ? 2.388 -1.597 7.881 1.00 89.69 84 GLN A C 1
ATOM 726 O O . GLN A 1 84 ? 1.880 -1.397 8.987 1.00 89.69 84 GLN A O 1
ATOM 731 N N . ILE A 1 85 ? 1.707 -2.143 6.871 1.00 92.69 85 ILE A N 1
ATOM 732 C CA . ILE A 1 85 ? 0.320 -2.609 6.984 1.00 92.69 85 ILE A CA 1
ATOM 733 C C . ILE A 1 85 ? 0.224 -3.770 7.976 1.00 92.69 85 ILE A C 1
ATOM 735 O O . ILE A 1 85 ? -0.692 -3.784 8.795 1.00 92.69 85 ILE A O 1
ATOM 739 N N . GLU A 1 86 ? 1.151 -4.725 7.922 1.00 92.62 86 GLU A N 1
ATOM 740 C CA . GLU A 1 86 ? 1.180 -5.868 8.838 1.00 92.62 86 GLU A CA 1
ATOM 741 C C . GLU A 1 86 ? 1.389 -5.420 10.291 1.00 92.62 86 GLU A C 1
ATOM 743 O O . GLU A 1 86 ? 0.579 -5.751 11.153 1.00 92.62 86 GLU A O 1
ATOM 748 N N . GLN A 1 87 ? 2.363 -4.537 10.541 1.00 92.50 87 GLN A N 1
ATOM 749 C CA . GLN A 1 87 ? 2.587 -3.947 11.869 1.00 92.50 87 GLN A CA 1
ATOM 750 C C . GLN A 1 87 ? 1.349 -3.217 12.406 1.00 92.50 87 GLN A C 1
ATOM 752 O O . GLN A 1 87 ? 0.970 -3.389 13.562 1.00 92.50 87 GLN A O 1
ATOM 757 N N . THR A 1 88 ? 0.680 -2.437 11.554 1.00 93.06 88 THR A N 1
ATOM 758 C CA . THR A 1 88 ? -0.518 -1.682 11.949 1.00 93.06 88 THR A CA 1
ATOM 759 C C . THR A 1 88 ? -1.696 -2.614 12.250 1.00 93.06 88 THR A C 1
ATOM 761 O O . THR A 1 88 ? -2.477 -2.350 13.163 1.00 93.06 88 THR A O 1
ATOM 764 N N . LYS A 1 89 ? -1.836 -3.725 11.511 1.00 93.81 89 LYS A N 1
ATOM 765 C CA . LYS A 1 89 ? -2.854 -4.749 11.791 1.00 93.81 89 LYS A CA 1
ATOM 766 C C . LYS A 1 89 ? -2.609 -5.421 13.139 1.00 93.81 89 LYS A C 1
ATOM 768 O O . LYS A 1 89 ? -3.554 -5.564 13.914 1.00 93.81 89 LYS A O 1
ATOM 773 N N . ASP A 1 90 ? -1.370 -5.790 13.440 1.00 92.25 90 ASP A N 1
ATOM 774 C CA . ASP A 1 90 ? -1.018 -6.414 14.717 1.00 92.25 90 ASP A CA 1
ATOM 775 C C . ASP A 1 90 ? -1.268 -5.466 15.900 1.00 92.25 90 ASP A C 1
ATOM 777 O O . ASP A 1 90 ? -1.882 -5.851 16.897 1.00 92.25 90 ASP A O 1
ATOM 781 N N . GLU A 1 91 ? -0.899 -4.190 15.775 1.00 93.31 91 GLU A N 1
ATOM 782 C CA . GLU A 1 91 ? -1.200 -3.180 16.797 1.00 93.31 91 GLU A CA 1
ATOM 783 C C . GLU A 1 91 ? -2.710 -2.973 16.981 1.00 93.31 91 GLU A C 1
ATOM 785 O O . GLU A 1 91 ? -3.204 -2.965 18.111 1.00 93.31 91 GLU A O 1
ATOM 790 N N . PHE A 1 92 ? -3.465 -2.866 15.885 1.00 92.06 92 PHE A N 1
ATOM 791 C CA . PHE A 1 92 ? -4.916 -2.679 15.932 1.00 92.06 92 PHE A CA 1
ATOM 792 C C . PHE A 1 92 ? -5.643 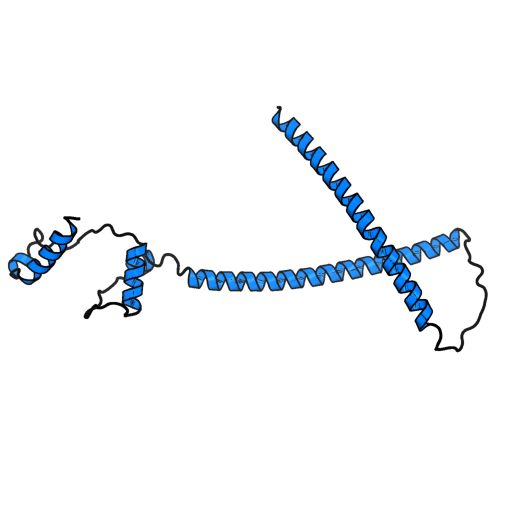-3.892 16.529 1.00 92.06 92 PHE A C 1
ATOM 794 O O . PHE A 1 92 ? -6.596 -3.745 17.299 1.00 92.06 92 PHE A O 1
ATOM 801 N N . THR A 1 93 ? -5.211 -5.112 16.201 1.00 91.38 93 THR A N 1
ATOM 802 C CA . THR A 1 93 ? -5.782 -6.333 16.790 1.00 91.38 93 THR A CA 1
ATOM 803 C C . THR A 1 93 ? -5.515 -6.400 18.289 1.00 91.38 93 THR A C 1
ATOM 805 O O . THR A 1 93 ? -6.443 -6.681 19.051 1.00 91.38 93 THR A O 1
ATOM 808 N N . LYS A 1 94 ? -4.302 -6.050 18.730 1.00 94.38 94 LYS A N 1
ATOM 809 C CA . LYS A 1 94 ? -3.955 -5.979 20.152 1.00 94.38 94 LYS A CA 1
ATOM 810 C C . LYS A 1 94 ? -4.804 -4.945 20.899 1.00 94.38 94 LYS A C 1
ATOM 812 O O . LYS A 1 94 ? -5.411 -5.284 21.913 1.00 94.38 94 LYS A O 1
ATOM 817 N N . GLN A 1 95 ? -4.924 -3.729 20.363 1.00 90.69 95 GLN A N 1
ATOM 818 C CA . GLN A 1 95 ? -5.754 -2.671 20.954 1.00 90.69 95 GLN A CA 1
ATOM 819 C C . GLN A 1 95 ? -7.226 -3.089 21.077 1.00 90.69 95 GLN A C 1
ATOM 821 O O . GLN A 1 95 ? -7.862 -2.827 22.094 1.00 90.69 95 GLN A O 1
ATOM 826 N N . ASN A 1 96 ? -7.774 -3.789 20.079 1.00 90.38 96 ASN A N 1
ATOM 827 C CA . ASN A 1 96 ? -9.152 -4.279 20.144 1.00 90.38 96 ASN A CA 1
ATOM 828 C C . ASN A 1 96 ? -9.365 -5.346 21.224 1.00 90.38 96 ASN A C 1
ATOM 830 O O . ASN A 1 96 ? -10.437 -5.391 21.828 1.00 90.38 96 ASN A O 1
ATOM 834 N N . VAL A 1 97 ? -8.382 -6.221 21.462 1.00 93.69 97 VAL A N 1
ATOM 835 C CA . VAL A 1 97 ? -8.458 -7.215 22.544 1.00 93.69 97 VAL A CA 1
ATOM 836 C C . VAL A 1 97 ? -8.424 -6.521 23.905 1.00 93.69 97 VAL A C 1
ATOM 838 O O . VAL A 1 97 ? -9.266 -6.816 24.752 1.00 93.69 97 VAL A O 1
ATOM 841 N N . GLU A 1 98 ? -7.519 -5.559 24.091 1.00 93.69 98 GLU A N 1
ATOM 842 C CA . GLU A 1 98 ? -7.417 -4.773 25.328 1.00 93.69 98 GLU A CA 1
ATOM 843 C C . GLU A 1 98 ? -8.699 -3.971 25.604 1.00 93.69 98 GLU A C 1
ATOM 845 O O . GLU A 1 98 ? -9.237 -4.031 26.708 1.00 93.69 98 GLU A O 1
ATOM 850 N N . LEU A 1 99 ? -9.256 -3.297 24.592 1.00 94.06 99 LEU A N 1
ATOM 851 C CA . LEU A 1 99 ? -10.515 -2.555 24.723 1.00 94.06 99 LEU A CA 1
ATOM 852 C C . LEU A 1 99 ? -11.690 -3.464 25.098 1.00 94.06 99 LEU A C 1
ATOM 854 O O . LEU A 1 99 ? -12.473 -3.122 25.984 1.00 94.06 99 LEU A O 1
ATOM 858 N N . LYS A 1 100 ? -11.815 -4.638 24.465 1.00 91.00 100 LYS A N 1
ATOM 859 C CA . LYS A 1 100 ? -12.861 -5.614 24.815 1.00 91.00 100 LYS A CA 1
ATOM 860 C C . LYS A 1 100 ? -12.740 -6.078 26.263 1.00 91.00 100 LYS A C 1
ATOM 862 O O . LYS A 1 100 ? -13.758 -6.218 26.938 1.00 91.00 100 LYS A O 1
ATOM 867 N N . GLN A 1 101 ? -11.515 -6.310 26.728 1.00 92.06 101 GLN A N 1
ATOM 868 C CA . GLN A 1 101 ? -11.261 -6.727 28.100 1.00 92.06 101 GLN A CA 1
ATOM 869 C C . GLN A 1 101 ? -11.622 -5.616 29.096 1.00 92.06 101 GLN A C 1
ATOM 871 O O . GLN A 1 101 ? -12.356 -5.879 30.045 1.00 92.06 101 GLN A O 1
ATOM 876 N N . HIS A 1 102 ? -11.215 -4.370 28.830 1.00 90.81 102 HIS A N 1
ATOM 877 C CA . HIS A 1 102 ? -11.559 -3.222 29.673 1.00 90.81 102 HIS A CA 1
ATOM 878 C C . HIS A 1 102 ? -13.077 -3.013 29.776 1.00 90.81 102 HIS A C 1
ATOM 880 O O . HIS A 1 102 ? -13.606 -2.839 30.870 1.00 90.81 102 HIS A O 1
ATOM 886 N N . ILE A 1 103 ? -13.801 -3.090 28.652 1.00 92.19 103 ILE A N 1
ATOM 887 C CA . ILE A 1 103 ? -15.270 -2.969 28.638 1.00 92.19 103 ILE A CA 1
ATOM 888 C C . ILE A 1 103 ? -15.915 -4.075 29.481 1.00 92.19 103 ILE A C 1
ATOM 890 O O . ILE A 1 103 ? -16.854 -3.814 30.234 1.00 92.19 103 ILE A O 1
ATOM 894 N N . LYS A 1 104 ? -15.415 -5.314 29.378 1.00 92.00 104 LYS A N 1
ATOM 895 C CA . LYS A 1 104 ? -15.919 -6.438 30.175 1.00 92.00 104 LYS A CA 1
ATOM 896 C C . LYS A 1 104 ? -15.712 -6.192 31.669 1.00 92.00 104 LYS A C 1
ATOM 898 O O . LYS A 1 104 ? -16.645 -6.376 32.445 1.00 92.00 104 LYS A O 1
ATOM 903 N N . GLU A 1 105 ? -14.519 -5.763 32.067 1.00 91.50 105 GLU A N 1
ATOM 904 C CA . GLU A 1 105 ? -14.196 -5.464 33.465 1.00 91.50 105 GLU A CA 1
ATOM 905 C C . GLU A 1 105 ? -15.071 -4.331 34.017 1.00 91.50 105 GLU A C 1
ATOM 907 O O . GLU A 1 105 ? -15.648 -4.455 35.101 1.00 91.50 105 GLU A O 1
ATOM 912 N N . GLU A 1 106 ? -15.257 -3.263 33.246 1.00 91.81 106 GLU A N 1
ATOM 913 C CA . GLU A 1 106 ? -16.087 -2.127 33.641 1.00 91.81 106 GLU A CA 1
ATOM 914 C C . GLU A 1 106 ? -17.565 -2.518 33.811 1.00 91.81 106 GLU A C 1
ATOM 916 O O . GLU A 1 106 ? -18.171 -2.189 34.834 1.00 91.81 106 GLU A O 1
ATOM 921 N N . LEU A 1 107 ? -18.117 -3.319 32.890 1.00 88.50 107 LEU A N 1
ATOM 922 C CA . LEU A 1 107 ? -19.468 -3.882 33.011 1.00 88.50 107 LEU A CA 1
ATOM 923 C C . LEU A 1 107 ? -19.612 -4.779 34.244 1.00 88.50 107 LEU A C 1
ATOM 925 O O . LEU A 1 107 ? -20.598 -4.673 34.973 1.00 88.50 107 LEU A O 1
ATOM 929 N N . THR A 1 108 ? -18.631 -5.647 34.519 1.00 84.00 108 THR A N 1
ATOM 930 C CA . THR A 1 108 ? -18.688 -6.509 35.712 1.00 84.00 108 THR A CA 1
ATOM 931 C C . THR A 1 108 ? -18.692 -5.693 36.999 1.00 84.00 108 THR A C 1
ATOM 933 O O . THR A 1 108 ? -19.444 -6.002 37.922 1.00 84.00 108 THR A O 1
ATOM 936 N N . LYS A 1 109 ? -17.920 -4.603 37.048 1.00 90.56 109 LYS A N 1
ATOM 937 C CA . LYS A 1 109 ? -17.873 -3.710 38.203 1.00 90.56 109 LYS A CA 1
ATOM 938 C C . LYS A 1 109 ? -19.200 -2.976 38.406 1.00 90.56 109 LYS A C 1
ATOM 940 O O . LYS A 1 109 ? -19.702 -2.944 39.527 1.00 90.56 109 LYS A O 1
ATOM 945 N N . GLN A 1 110 ? -19.782 -2.443 37.331 1.00 86.38 110 GLN A N 1
ATOM 946 C CA . GLN A 1 110 ? -21.092 -1.786 37.372 1.00 86.38 110 GLN A CA 1
ATOM 947 C C . GLN A 1 110 ? -22.197 -2.748 37.828 1.00 86.38 110 GLN A C 1
ATOM 949 O O . GLN A 1 110 ? -23.016 -2.376 38.663 1.00 86.38 110 GLN A O 1
ATOM 954 N N . ASN A 1 111 ? -22.187 -3.999 37.358 1.00 84.69 111 ASN A N 1
ATOM 955 C CA . ASN A 1 111 ? -23.162 -5.010 37.775 1.00 84.69 111 ASN A CA 1
ATOM 956 C C . ASN A 1 111 ? -23.055 -5.354 39.267 1.00 84.69 111 ASN A C 1
ATOM 958 O O . ASN A 1 111 ? -24.077 -5.488 39.940 1.00 84.69 111 ASN A O 1
ATOM 962 N N . VAL A 1 112 ? -21.836 -5.472 39.806 1.00 88.12 112 VAL A N 1
ATOM 963 C CA . VAL A 1 112 ? -21.626 -5.704 41.246 1.00 88.12 112 VAL A CA 1
ATOM 964 C C . VAL A 1 112 ? -22.148 -4.525 42.067 1.00 88.12 112 VAL A C 1
ATOM 966 O O . VAL A 1 112 ? -22.835 -4.730 43.067 1.00 88.12 112 VAL A O 1
ATOM 969 N N . GLU A 1 113 ? -21.864 -3.294 41.642 1.00 88.50 113 GLU A N 1
ATOM 970 C CA . GLU A 1 113 ? -22.340 -2.091 42.329 1.00 88.50 113 GLU A CA 1
ATOM 971 C C . GLU A 1 113 ? -23.870 -1.973 42.280 1.00 88.50 113 GLU A C 1
ATOM 973 O O . GLU A 1 113 ? -24.502 -1.697 43.301 1.00 88.50 113 GLU A O 1
ATOM 978 N N . LEU A 1 114 ? -24.482 -2.268 41.129 1.00 88.25 114 LEU A N 1
ATOM 979 C CA . LEU A 1 114 ? -25.934 -2.310 40.973 1.00 88.25 114 LEU A CA 1
ATOM 980 C C . LEU A 1 114 ? -26.567 -3.355 41.901 1.00 88.25 114 LEU A C 1
ATOM 982 O O . LEU A 1 114 ? -27.532 -3.044 42.598 1.00 88.25 114 LEU A O 1
ATOM 986 N N . LYS A 1 115 ? -26.000 -4.568 41.968 1.00 85.50 115 LYS A N 1
ATOM 987 C CA . LYS A 1 115 ? -26.475 -5.635 42.862 1.00 85.50 115 LYS A CA 1
ATOM 988 C C . LYS A 1 115 ? -26.446 -5.185 44.325 1.00 85.50 115 LYS A C 1
ATOM 990 O O . LYS A 1 115 ? -27.447 -5.313 45.026 1.00 85.50 115 LYS A O 1
ATOM 995 N N . GLN A 1 116 ? -25.348 -4.562 44.756 1.00 84.00 116 GLN A N 1
ATOM 996 C CA . GLN A 1 116 ? -25.229 -4.008 46.109 1.00 84.00 116 GLN A CA 1
ATOM 997 C C . GLN A 1 116 ? -26.252 -2.896 46.383 1.00 84.00 116 GLN A C 1
ATOM 999 O O . GLN A 1 116 ? -26.787 -2.796 47.489 1.00 84.00 116 GLN A O 1
ATOM 1004 N N . GLN A 1 117 ? -26.536 -2.036 45.401 1.00 82.12 117 GLN A N 1
ATOM 1005 C CA . GLN A 1 117 ? -27.567 -1.004 45.538 1.00 82.12 117 GLN A CA 1
ATOM 1006 C C . GLN A 1 117 ? -28.972 -1.617 45.637 1.00 82.12 117 GLN A C 1
ATOM 1008 O O . GLN A 1 117 ? -29.758 -1.184 46.481 1.00 82.12 117 GLN A O 1
ATOM 1013 N N . MET A 1 118 ? -29.274 -2.650 44.846 1.00 78.62 118 MET A N 1
ATOM 1014 C CA . MET A 1 118 ? -30.549 -3.374 44.910 1.00 78.62 118 MET A CA 1
ATOM 1015 C C . MET A 1 118 ? -30.748 -4.072 46.259 1.00 78.62 118 MET A C 1
ATOM 1017 O O . MET A 1 118 ? -31.825 -3.952 46.838 1.00 78.62 118 MET A O 1
ATOM 1021 N N . GLU A 1 119 ? -29.719 -4.726 46.805 1.00 79.25 119 GLU A N 1
ATOM 1022 C CA . GLU A 1 119 ? -29.764 -5.345 48.141 1.00 79.25 119 GLU A CA 1
ATOM 1023 C C . GLU A 1 119 ? -30.113 -4.326 49.232 1.00 79.25 119 GLU A C 1
ATOM 1025 O O . GLU A 1 119 ? -30.976 -4.571 50.079 1.00 79.25 119 GLU A O 1
ATOM 1030 N N . ARG A 1 120 ? -29.500 -3.136 49.182 1.00 85.88 120 ARG A N 1
ATOM 1031 C CA . ARG A 1 120 ? -29.829 -2.046 50.111 1.00 85.88 120 ARG A CA 1
ATOM 1032 C C . ARG A 1 120 ? -31.289 -1.623 49.976 1.00 85.88 120 ARG A C 1
ATOM 1034 O O . ARG A 1 120 ? -31.959 -1.463 50.991 1.00 85.88 120 ARG A O 1
ATOM 1041 N N . ILE A 1 121 ? -31.788 -1.454 48.750 1.00 82.88 121 ILE A N 1
ATOM 1042 C CA . ILE A 1 121 ? -33.183 -1.064 48.495 1.00 82.88 121 ILE A CA 1
ATOM 1043 C C . ILE A 1 121 ? -34.158 -2.133 49.012 1.00 82.88 121 ILE A C 1
ATOM 1045 O O . ILE A 1 121 ? -35.116 -1.775 49.694 1.00 82.88 121 ILE A O 1
ATOM 1049 N N . MET A 1 122 ? -33.903 -3.423 48.762 1.00 80.88 122 MET A N 1
ATOM 1050 C CA . MET A 1 122 ? -34.748 -4.522 49.258 1.00 80.88 122 MET A CA 1
ATOM 1051 C C . MET A 1 122 ? -34.867 -4.505 50.783 1.00 80.88 122 MET A C 1
ATOM 1053 O O . MET A 1 122 ? -35.980 -4.579 51.310 1.00 80.88 122 MET A O 1
ATOM 1057 N N . LYS A 1 123 ? -33.744 -4.287 51.481 1.00 81.00 123 LYS A N 1
ATOM 1058 C CA . LYS A 1 123 ? -33.722 -4.130 52.940 1.00 81.00 123 LYS A CA 1
ATOM 1059 C C . LYS A 1 123 ? -34.588 -2.959 53.417 1.00 81.00 123 LYS A C 1
ATOM 1061 O O . LYS A 1 123 ? -35.286 -3.085 54.415 1.00 81.00 123 LYS A O 1
ATOM 1066 N N . TYR A 1 124 ? -34.566 -1.820 52.720 1.00 76.81 124 TYR A N 1
ATOM 1067 C CA . TYR A 1 124 ? -35.381 -0.655 53.094 1.00 76.81 124 TYR A CA 1
ATOM 1068 C C . TYR A 1 124 ? -36.877 -0.831 52.817 1.00 76.81 124 TYR A C 1
ATOM 1070 O O . TYR A 1 124 ? -37.691 -0.261 53.539 1.00 76.81 124 TYR A O 1
ATOM 1078 N N . ILE A 1 125 ? -37.243 -1.586 51.779 1.00 78.81 125 ILE A N 1
ATOM 1079 C CA . ILE A 1 125 ? -38.649 -1.839 51.424 1.00 78.81 125 ILE A CA 1
ATOM 1080 C C . ILE A 1 125 ? -39.269 -2.913 52.341 1.00 78.81 125 ILE A C 1
ATOM 1082 O O . ILE A 1 125 ? -40.490 -3.030 52.399 1.00 78.81 125 ILE A O 1
ATOM 1086 N N . GLY A 1 126 ? -38.456 -3.647 53.112 1.00 61.09 126 GLY A N 1
ATOM 1087 C CA . GLY A 1 126 ? -38.934 -4.717 53.992 1.00 61.09 126 GLY A CA 1
ATOM 1088 C C . GLY A 1 126 ? -39.307 -5.986 53.225 1.00 61.09 126 GLY A C 1
ATOM 1089 O O . GLY A 1 126 ? -40.144 -6.756 53.682 1.00 61.09 126 GLY A O 1
ATOM 1090 N N . ILE A 1 127 ? -38.700 -6.202 52.053 1.00 59.88 127 ILE A N 1
ATOM 1091 C CA . ILE A 1 127 ? -38.729 -7.499 51.365 1.00 59.88 127 ILE A CA 1
ATOM 1092 C C . ILE A 1 127 ? -37.607 -8.340 51.989 1.00 59.88 127 ILE A C 1
ATOM 1094 O O . ILE A 1 127 ? -36.592 -8.621 51.358 1.00 59.88 127 ILE A O 1
ATOM 1098 N N . GLU A 1 128 ? -37.731 -8.650 53.278 1.00 55.03 128 GLU A N 1
ATOM 1099 C CA . GLU A 1 128 ? -36.953 -9.724 53.889 1.00 55.03 128 GLU A CA 1
ATOM 1100 C C . GLU A 1 128 ? -37.602 -11.018 53.389 1.00 55.03 128 GLU A C 1
ATOM 1102 O O . GLU A 1 128 ? -38.761 -11.304 53.679 1.00 55.03 128 GLU A O 1
ATOM 1107 N N . GLN A 1 129 ? -36.909 -11.751 52.513 1.00 53.19 129 GLN A N 1
ATOM 1108 C CA . GLN A 1 129 ? -37.268 -13.148 52.314 1.00 53.19 129 GLN A CA 1
ATOM 1109 C C . GLN A 1 129 ? -36.916 -13.844 53.625 1.00 53.19 129 GLN A C 1
ATOM 1111 O O . GLN A 1 129 ? -35.734 -14.003 53.929 1.00 53.19 129 GLN A O 1
ATOM 1116 N N . ASP A 1 130 ? -37.939 -14.209 54.394 1.00 41.53 130 ASP A N 1
ATOM 1117 C CA . ASP A 1 130 ? -37.847 -15.122 55.531 1.00 41.53 130 ASP A CA 1
ATOM 1118 C C . ASP A 1 130 ? -37.374 -16.499 55.034 1.00 41.53 130 ASP A C 1
ATOM 1120 O O . ASP A 1 130 ? -38.146 -17.446 54.924 1.00 41.53 130 ASP A O 1
ATOM 1124 N N . ASN A 1 131 ? -36.095 -16.611 54.693 1.00 48.97 131 ASN A N 1
ATOM 1125 C CA . ASN A 1 131 ? -35.382 -17.878 54.647 1.00 48.97 131 ASN A CA 1
ATOM 1126 C C . ASN A 1 131 ? -34.500 -17.925 55.896 1.00 48.97 131 ASN A C 1
ATOM 1128 O O . ASN A 1 131 ? -33.274 -17.838 55.825 1.00 48.97 131 ASN A O 1
ATOM 1132 N N . GLU A 1 132 ? -35.139 -17.991 57.063 1.00 45.59 132 GLU A N 1
ATOM 1133 C CA . GLU A 1 132 ? -34.449 -18.391 58.283 1.00 45.59 132 GLU A CA 1
ATOM 1134 C C . GLU A 1 132 ? -34.235 -19.913 58.266 1.00 45.59 132 GLU A C 1
ATOM 1136 O O . GLU A 1 132 ? -35.192 -20.683 58.282 1.00 45.59 132 GLU A O 1
ATOM 1141 N N . ASN A 1 133 ? -32.949 -20.281 58.330 1.00 39.62 133 ASN A N 1
ATOM 1142 C CA . ASN A 1 133 ? -32.359 -21.555 58.763 1.00 39.62 133 ASN A CA 1
ATOM 1143 C C . ASN A 1 133 ? -32.308 -22.709 57.744 1.00 39.62 133 ASN A C 1
ATOM 1145 O O . ASN A 1 133 ? -33.317 -23.324 57.434 1.00 39.62 133 ASN A O 1
ATOM 1149 N N . GLU A 1 134 ? -31.093 -23.098 57.338 1.00 38.81 134 GLU A N 1
ATOM 1150 C CA . GLU A 1 134 ? -30.426 -24.277 57.921 1.00 38.81 134 GLU A CA 1
ATOM 1151 C C . GLU A 1 134 ? -28.935 -24.337 57.516 1.00 38.81 134 GLU A C 1
ATOM 1153 O O . GLU A 1 134 ? -28.572 -24.414 56.349 1.00 38.81 134 GLU A O 1
ATOM 1158 N N . GLU A 1 135 ? -28.098 -24.186 58.545 1.00 40.38 135 GLU A N 1
ATOM 1159 C CA . GLU A 1 135 ? -26.823 -24.857 58.831 1.00 40.38 135 GLU A CA 1
ATOM 1160 C C . GLU A 1 135 ? -25.828 -25.186 57.693 1.00 40.38 135 GLU A C 1
ATOM 1162 O O . GLU A 1 135 ? -26.041 -26.020 56.817 1.00 40.38 135 GLU A O 1
ATOM 1167 N N . GLU A 1 136 ? -24.624 -24.618 57.832 1.00 48.22 136 GLU A N 1
ATOM 1168 C CA . GLU A 1 136 ? -23.390 -25.198 57.304 1.00 48.22 136 GLU A CA 1
ATOM 1169 C C . GLU A 1 136 ? -23.214 -26.639 57.830 1.00 48.22 136 GLU A C 1
ATOM 1171 O O . GLU A 1 136 ? -22.931 -26.812 59.013 1.00 48.22 136 GLU A O 1
ATOM 1176 N N . GLN A 1 137 ? -23.314 -27.660 56.970 1.00 43.06 137 GLN A N 1
ATOM 1177 C CA . GLN A 1 137 ? -22.269 -28.678 56.729 1.00 43.06 137 GLN A CA 1
ATOM 1178 C C . GLN A 1 137 ? -22.775 -29.891 55.922 1.00 43.06 137 GLN A C 1
ATOM 1180 O O . GLN A 1 137 ? -23.821 -30.464 56.196 1.00 43.06 137 GLN A O 1
ATOM 1185 N N . ASP A 1 138 ? -21.915 -30.307 54.984 1.00 41.03 138 ASP A N 1
ATOM 1186 C CA . ASP A 1 138 ? -21.820 -31.620 54.331 1.00 41.03 138 ASP A CA 1
ATOM 1187 C C . ASP A 1 138 ? -22.956 -32.078 53.396 1.00 41.03 138 ASP A C 1
ATOM 1189 O O . ASP A 1 138 ? -23.885 -32.741 53.833 1.00 41.03 138 ASP A O 1
ATOM 1193 N N . ASN A 1 139 ? -22.796 -31.859 52.074 1.00 38.03 139 ASN A N 1
ATOM 1194 C CA . ASN A 1 139 ? -23.034 -32.877 51.023 1.00 38.03 139 ASN A CA 1
ATOM 1195 C C . ASN A 1 139 ? -22.511 -32.430 49.634 1.00 38.03 139 ASN A C 1
ATOM 1197 O O . ASN A 1 139 ? -23.188 -31.781 48.847 1.00 38.03 139 ASN A O 1
ATOM 1201 N N . LYS A 1 140 ? -21.275 -32.830 49.317 1.00 47.19 140 LYS A N 1
ATOM 1202 C CA . LYS A 1 140 ? -20.450 -32.432 48.155 1.00 47.19 140 LYS A CA 1
ATOM 1203 C C . LYS A 1 140 ? -20.829 -33.019 46.778 1.00 47.19 140 LYS A C 1
ATOM 1205 O O . LYS A 1 140 ? -19.961 -33.087 45.912 1.00 47.19 140 LYS A O 1
ATOM 1210 N N . GLU A 1 141 ? -22.061 -33.460 46.528 1.00 43.25 141 GLU A N 1
ATOM 1211 C CA . GLU A 1 141 ? -22.338 -34.223 45.289 1.00 43.25 141 GLU A CA 1
ATOM 1212 C C . GLU A 1 141 ? -23.627 -33.877 44.527 1.00 43.25 141 GLU A C 1
ATOM 1214 O O . GLU A 1 141 ? -23.879 -34.479 43.483 1.00 43.25 141 GLU A O 1
ATOM 1219 N N . GLN A 1 142 ? -24.401 -32.873 44.961 1.00 40.28 142 GLN A N 1
ATOM 1220 C CA . GLN A 1 142 ? -25.665 -32.505 44.299 1.00 40.28 142 GLN A CA 1
ATOM 1221 C C . GLN A 1 142 ? -25.652 -31.141 43.572 1.00 40.28 142 GLN A C 1
ATOM 1223 O O . GLN A 1 142 ? -26.453 -30.949 42.659 1.00 40.28 142 GLN A O 1
ATOM 1228 N N . ASP A 1 143 ? -24.681 -30.263 43.849 1.00 42.44 143 ASP A N 1
ATOM 1229 C CA . ASP A 1 143 ? -24.627 -28.893 43.294 1.00 42.44 143 ASP A CA 1
ATOM 1230 C C . ASP A 1 143 ? -24.303 -28.815 41.789 1.00 42.44 143 ASP A C 1
ATOM 1232 O O . ASP A 1 143 ? -24.722 -27.892 41.100 1.00 42.44 143 ASP A O 1
ATOM 1236 N N . ASN A 1 144 ? -23.619 -29.813 41.219 1.00 47.44 144 ASN A N 1
ATOM 1237 C CA . ASN A 1 144 ? -23.142 -29.721 39.829 1.00 47.44 144 ASN A CA 1
ATOM 1238 C C . ASN A 1 144 ? -24.239 -29.860 38.751 1.00 47.44 144 ASN A C 1
ATOM 1240 O O . ASN A 1 144 ? -23.956 -29.602 37.581 1.00 47.44 144 ASN A O 1
ATOM 1244 N N . LYS A 1 145 ? -25.456 -30.314 39.087 1.00 46.66 145 LYS A N 1
ATOM 1245 C CA . LYS A 1 145 ? -26.559 -30.452 38.109 1.00 46.66 145 LYS A CA 1
ATOM 1246 C C . LYS A 1 145 ? -27.486 -29.239 38.082 1.00 46.66 145 LYS A C 1
ATOM 1248 O O . LYS A 1 145 ? -27.845 -28.790 37.002 1.00 46.66 145 LYS A O 1
ATOM 1253 N N . GLU A 1 146 ? -27.823 -28.687 39.242 1.00 47.69 146 GLU A N 1
ATOM 1254 C CA . GLU A 1 146 ? -28.729 -27.534 39.347 1.00 47.69 146 GLU A CA 1
ATOM 1255 C C . GLU A 1 146 ? -28.056 -26.226 38.895 1.00 47.69 146 GLU A C 1
ATOM 1257 O O . GLU A 1 146 ? -28.702 -25.356 38.310 1.00 47.69 146 GLU A O 1
ATOM 1262 N N . GLU A 1 147 ? -26.735 -26.113 39.075 1.00 47.66 147 GLU A N 1
ATOM 1263 C CA . GLU A 1 147 ? -25.942 -24.982 38.577 1.00 47.66 147 GLU A CA 1
ATOM 1264 C C . GLU A 1 147 ? -25.814 -25.004 37.038 1.00 47.66 147 GLU A C 1
ATOM 1266 O O . GLU A 1 147 ? -25.888 -23.956 36.396 1.00 47.66 147 GLU A O 1
ATOM 1271 N N . GLN A 1 148 ? -25.739 -26.197 36.426 1.00 49.38 148 GLN A N 1
ATOM 1272 C CA . GLN A 1 148 ? -25.741 -26.354 34.962 1.00 49.38 148 GLN A CA 1
ATOM 1273 C C . GLN A 1 148 ? -27.099 -26.024 34.334 1.00 49.38 148 GLN A C 1
ATOM 1275 O O . GLN A 1 148 ? -27.137 -25.384 33.282 1.00 49.38 148 GLN A O 1
ATOM 1280 N N . ASP A 1 149 ? -28.205 -26.421 34.968 1.00 47.88 149 ASP A N 1
ATOM 1281 C CA . ASP A 1 149 ? -29.549 -26.140 34.452 1.00 47.88 149 ASP A CA 1
ATOM 1282 C C . ASP A 1 149 ? -29.891 -24.637 34.553 1.00 47.88 149 ASP A C 1
ATOM 1284 O O . ASP A 1 149 ? -30.417 -24.062 33.598 1.00 47.88 149 ASP A O 1
ATOM 1288 N N . ASN A 1 150 ? -29.476 -23.954 35.631 1.00 56.88 150 ASN A N 1
ATOM 1289 C CA . ASN A 1 150 ? -29.635 -22.498 35.771 1.00 56.88 150 ASN A CA 1
ATOM 1290 C C . ASN A 1 150 ? -28.721 -21.682 34.834 1.00 56.88 150 ASN A C 1
ATOM 1292 O O . ASN A 1 150 ? -29.130 -20.619 34.357 1.00 56.88 150 ASN A O 1
ATOM 1296 N N . GLU A 1 151 ? -27.496 -22.141 34.544 1.00 54.16 151 GLU A N 1
ATOM 1297 C CA . GLU A 1 151 ? -26.648 -21.513 33.516 1.00 54.16 151 GLU A CA 1
ATOM 1298 C C . GLU A 1 151 ? -27.246 -21.682 32.111 1.00 54.16 151 GLU A C 1
ATOM 1300 O O . GLU A 1 151 ? -27.231 -20.736 31.318 1.00 54.16 151 GLU A O 1
ATOM 1305 N N . LEU A 1 152 ? -27.804 -22.856 31.791 1.00 53.66 152 LEU A N 1
ATOM 1306 C CA . LEU A 1 152 ? -28.439 -23.117 30.496 1.00 53.66 152 LEU A CA 1
ATOM 1307 C C . LEU A 1 152 ? -29.682 -22.242 30.279 1.00 53.66 152 LEU A C 1
ATOM 1309 O O . LEU A 1 152 ? -29.825 -21.658 29.201 1.00 53.66 152 LEU A O 1
ATOM 1313 N N . GLU A 1 153 ? -30.522 -22.079 31.302 1.00 56.75 153 GLU A N 1
ATOM 1314 C CA . GLU A 1 153 ? -31.737 -21.260 31.235 1.00 56.75 153 GLU A CA 1
ATOM 1315 C C . GLU A 1 153 ? -31.417 -19.754 31.127 1.00 56.75 153 GLU A C 1
ATOM 1317 O O . GLU A 1 153 ? -32.021 -19.039 30.320 1.00 56.75 153 GLU A O 1
ATOM 1322 N N . GLN A 1 154 ? -30.383 -19.267 31.829 1.00 56.28 154 GLN A N 1
ATOM 1323 C CA . GLN A 1 154 ? -29.891 -17.889 31.676 1.00 56.28 154 GLN A CA 1
ATOM 1324 C C . GLN A 1 154 ? -29.293 -17.632 30.284 1.00 56.28 154 GLN A C 1
ATOM 1326 O O . GLN A 1 154 ? -29.514 -16.570 29.693 1.00 56.28 154 GLN A O 1
ATOM 1331 N N . ILE A 1 155 ? -28.564 -18.598 29.715 1.00 57.66 155 ILE A N 1
ATOM 1332 C CA . ILE A 1 155 ? -28.014 -18.494 28.355 1.00 57.66 155 ILE A CA 1
ATOM 1333 C C . ILE A 1 155 ? -29.139 -18.470 27.309 1.00 57.66 155 ILE A C 1
ATOM 1335 O O . ILE A 1 155 ? -29.027 -17.748 26.315 1.00 57.66 155 ILE A O 1
ATOM 1339 N N . GLU A 1 156 ? -30.214 -19.232 27.503 1.00 54.22 156 GLU A N 1
ATOM 1340 C CA . GLU A 1 156 ? -31.350 -19.289 26.578 1.00 54.22 156 GLU A CA 1
ATOM 1341 C C . GLU A 1 156 ? -32.171 -17.988 26.586 1.00 54.22 156 GLU A C 1
ATOM 1343 O O . GLU A 1 156 ? -32.439 -17.427 25.521 1.00 54.22 156 GLU A O 1
ATOM 1348 N N . GLN A 1 157 ? -32.436 -17.417 27.765 1.00 57.62 157 GLN A N 1
ATOM 1349 C CA . GLN A 1 157 ? -33.094 -16.108 27.895 1.00 57.62 157 GLN A CA 1
ATOM 1350 C C . GLN A 1 157 ? -32.246 -14.974 27.292 1.00 57.62 157 GLN A C 1
ATOM 1352 O O . GLN A 1 157 ? -32.744 -14.141 26.528 1.00 57.62 157 GLN A O 1
ATOM 1357 N N . THR A 1 158 ? -30.932 -14.992 27.539 1.00 56.94 158 THR A N 1
ATOM 1358 C CA . THR A 1 158 ? -29.998 -13.989 26.99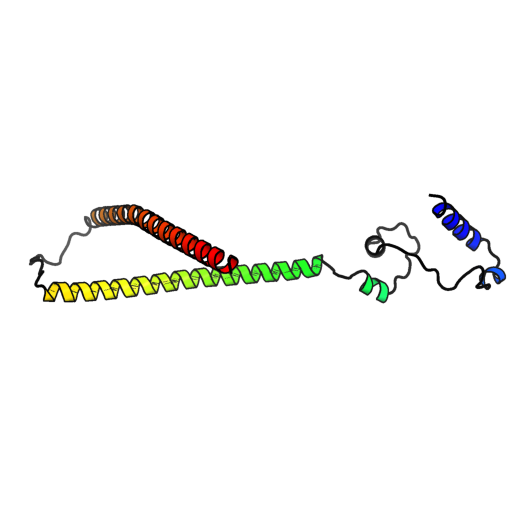8 1.00 56.94 158 THR A CA 1
ATOM 1359 C C . THR A 1 158 ? -29.887 -14.079 25.468 1.00 56.94 158 THR A C 1
ATOM 1361 O O . THR A 1 158 ? -29.747 -13.058 24.788 1.00 56.94 158 THR A O 1
ATOM 1364 N N . LYS A 1 159 ? -30.005 -15.287 24.893 1.00 59.66 159 LYS A N 1
ATOM 1365 C CA . LYS A 1 159 ? -30.050 -15.509 23.436 1.00 59.66 159 LYS A CA 1
ATOM 1366 C C . LYS A 1 159 ? -31.321 -14.969 22.776 1.00 59.66 159 LYS A C 1
ATOM 1368 O O . LYS A 1 159 ? -31.244 -14.614 21.601 1.00 59.66 159 LYS A O 1
ATOM 1373 N N . GLU A 1 160 ? -32.452 -14.881 23.477 1.00 59.41 160 GLU A N 1
ATOM 1374 C CA . GLU A 1 160 ? -33.689 -14.293 22.936 1.00 59.41 160 GLU A CA 1
ATOM 1375 C C . GLU A 1 160 ? -33.768 -12.764 23.086 1.00 59.41 160 GLU A C 1
ATOM 1377 O O . GLU A 1 160 ? -34.310 -12.089 22.204 1.00 59.41 160 GLU A O 1
ATOM 1382 N N . GLU A 1 161 ? -33.221 -12.181 24.156 1.00 57.69 161 GLU A N 1
ATOM 1383 C CA . GLU A 1 161 ? -33.301 -10.730 24.386 1.00 57.69 161 GLU A CA 1
ATOM 1384 C C . GLU A 1 161 ? -32.339 -9.911 23.513 1.00 57.69 161 GLU A C 1
ATOM 1386 O O . GLU A 1 161 ? -32.726 -8.866 22.980 1.00 57.69 161 GLU A O 1
ATOM 1391 N N . LEU A 1 162 ? -31.115 -10.397 23.290 1.00 59.62 162 LEU A N 1
ATOM 1392 C CA . LEU A 1 162 ? -30.118 -9.750 22.424 1.00 59.62 162 LEU A CA 1
ATOM 1393 C C . LEU A 1 162 ? -30.615 -9.467 20.992 1.00 59.62 162 LEU A C 1
ATOM 1395 O O . LEU A 1 162 ? -30.463 -8.336 20.516 1.00 59.62 162 LEU A O 1
ATOM 1399 N N . PRO A 1 163 ? -31.231 -10.424 20.268 1.00 65.50 163 PRO A N 1
ATOM 1400 C CA . PRO A 1 163 ? -31.769 -10.151 18.941 1.00 65.50 163 PRO A CA 1
ATOM 1401 C C . PRO A 1 163 ? -32.955 -9.181 18.987 1.00 65.50 163 PRO A C 1
ATOM 1403 O O . PRO A 1 163 ? -33.075 -8.353 18.085 1.00 65.50 163 PRO A O 1
ATOM 1406 N N . ARG A 1 164 ? -33.789 -9.196 20.038 1.00 65.62 164 ARG A N 1
ATOM 1407 C CA . ARG A 1 164 ? -34.894 -8.230 20.192 1.00 65.62 164 ARG A CA 1
ATOM 1408 C C . ARG A 1 164 ? -34.381 -6.803 20.407 1.00 65.62 164 ARG A C 1
ATOM 1410 O O . ARG A 1 164 ? -34.873 -5.878 19.756 1.00 65.62 164 ARG A O 1
ATOM 1417 N N . GLN A 1 165 ? -33.354 -6.623 21.238 1.00 63.97 165 GLN A N 1
ATOM 1418 C CA . GLN A 1 165 ? -32.705 -5.321 21.432 1.00 63.97 165 GLN A CA 1
ATOM 1419 C C . GLN A 1 165 ? -32.021 -4.828 20.148 1.00 63.97 165 GLN A C 1
ATOM 1421 O O . GLN A 1 165 ? -32.180 -3.663 19.778 1.00 63.97 165 GLN A O 1
ATOM 1426 N N . ASN A 1 166 ? -31.353 -5.716 19.404 1.00 68.75 166 ASN A N 1
ATOM 1427 C CA . ASN A 1 166 ? -30.739 -5.375 18.116 1.00 68.75 166 ASN A CA 1
ATOM 1428 C C . ASN A 1 166 ? -31.767 -4.954 17.054 1.00 68.75 166 ASN A C 1
ATOM 1430 O O . ASN A 1 166 ? -31.515 -4.021 16.290 1.00 68.75 166 ASN A O 1
ATOM 1434 N N . VAL A 1 167 ? -32.939 -5.597 17.009 1.00 76.00 167 VAL A N 1
ATOM 1435 C CA . VAL A 1 167 ? -34.033 -5.191 16.110 1.00 76.00 167 VAL A CA 1
ATOM 1436 C C . VAL A 1 167 ? -34.566 -3.805 16.488 1.00 76.00 167 VAL A C 1
ATOM 1438 O O . VAL A 1 167 ? -34.750 -2.969 15.604 1.00 76.00 167 VAL A O 1
ATOM 1441 N N . SER A 1 168 ? -34.746 -3.525 17.783 1.00 73.81 168 SER A N 1
ATOM 1442 C CA . SER A 1 168 ? -35.181 -2.206 18.266 1.00 73.81 168 SER A CA 1
ATOM 1443 C C . SER A 1 168 ? -34.169 -1.101 17.931 1.00 73.81 168 SER A C 1
ATOM 1445 O O . SER A 1 168 ? -34.548 -0.041 17.432 1.00 73.81 168 SER A O 1
ATOM 1447 N N . LEU A 1 169 ? -32.871 -1.350 18.139 1.00 67.94 169 LEU A N 1
ATOM 1448 C CA . LEU A 1 169 ? -31.806 -0.403 17.786 1.00 67.94 169 LEU A CA 1
ATOM 1449 C C . LEU A 1 169 ? -31.759 -0.127 16.279 1.00 67.94 169 LEU A C 1
ATOM 1451 O O . LEU A 1 169 ? -31.633 1.024 15.863 1.00 67.94 169 LEU A O 1
ATOM 1455 N N . LYS A 1 170 ? -31.923 -1.163 15.449 1.00 82.25 170 LYS A N 1
ATOM 1456 C CA . LYS A 1 170 ? -31.970 -1.009 13.991 1.00 82.25 170 LYS A CA 1
ATOM 1457 C C . LYS A 1 170 ? -33.136 -0.121 13.547 1.00 82.25 170 LYS A C 1
ATOM 1459 O O . LYS A 1 170 ? -32.938 0.792 12.753 1.00 82.25 170 LYS A O 1
ATOM 1464 N N . GLN A 1 171 ? -34.322 -0.316 14.125 1.00 76.06 171 GLN A N 1
ATOM 1465 C CA . GLN A 1 171 ? -35.490 0.525 13.841 1.00 76.06 171 GLN A CA 1
ATOM 1466 C C . GLN A 1 171 ? -35.279 1.991 14.247 1.00 76.06 171 GLN A C 1
ATOM 1468 O O . GLN A 1 171 ? -35.730 2.900 13.549 1.00 76.06 171 GLN A O 1
ATOM 1473 N N . GLN A 1 172 ? -34.582 2.242 15.360 1.00 75.25 172 GLN A N 1
ATOM 1474 C CA . GLN A 1 172 ? -34.238 3.603 15.781 1.00 75.25 172 GLN A CA 1
ATOM 1475 C C . GLN A 1 172 ? -33.251 4.270 14.813 1.00 75.25 172 GLN A C 1
ATOM 1477 O O . GLN A 1 172 ? -33.436 5.438 14.469 1.00 75.25 172 GLN A O 1
ATOM 1482 N N . MET A 1 173 ? -32.254 3.527 14.325 1.00 73.12 173 MET A N 1
ATOM 1483 C CA . MET A 1 173 ? -31.290 4.015 13.332 1.00 73.12 173 MET A CA 1
ATOM 1484 C C . MET A 1 173 ? -31.947 4.333 11.986 1.00 73.12 173 MET A C 1
ATOM 1486 O O . MET A 1 173 ? -31.678 5.390 11.413 1.00 73.12 173 MET A O 1
ATOM 1490 N N . ASP A 1 174 ? -32.859 3.481 11.514 1.00 86.69 174 ASP A N 1
ATOM 1491 C CA . ASP A 1 174 ? -33.605 3.717 10.271 1.00 86.69 174 ASP A CA 1
ATOM 1492 C C . ASP A 1 174 ? -34.466 4.987 10.377 1.00 86.69 174 ASP A C 1
ATOM 1494 O O . ASP A 1 174 ? -34.498 5.817 9.464 1.00 86.69 174 ASP A O 1
ATOM 1498 N N . LYS A 1 175 ? -35.107 5.202 11.534 1.00 87.56 175 LYS A N 1
ATOM 1499 C CA . LYS A 1 175 ? -35.911 6.402 11.800 1.00 87.56 175 LYS A CA 1
ATOM 1500 C C . LYS A 1 175 ? -35.061 7.676 11.825 1.00 87.56 175 LYS A C 1
ATOM 1502 O O . LYS A 1 175 ? -35.488 8.706 11.305 1.00 87.56 175 LYS A O 1
ATOM 1507 N N . LEU A 1 176 ? -33.857 7.607 12.391 1.00 82.81 176 LEU A N 1
ATOM 1508 C CA . LEU A 1 176 ? -32.907 8.719 12.399 1.00 82.81 176 LEU A CA 1
ATOM 1509 C C . LEU A 1 176 ? -32.390 9.031 10.984 1.00 82.81 176 LEU A C 1
ATOM 1511 O O . LEU A 1 176 ? -32.278 10.198 10.606 1.00 82.81 176 LEU A O 1
ATOM 1515 N N . SER A 1 177 ? -32.115 7.998 10.184 1.00 81.88 177 SER A N 1
ATOM 1516 C CA . SER A 1 177 ? -31.664 8.144 8.797 1.00 81.88 177 SER A CA 1
ATOM 1517 C C . SER A 1 177 ? -32.708 8.865 7.935 1.00 81.88 177 SER A C 1
ATOM 1519 O O . SER A 1 177 ? -32.382 9.848 7.270 1.00 81.88 177 SER A O 1
ATOM 1521 N N . GLN A 1 178 ? -33.985 8.487 8.059 1.00 84.38 178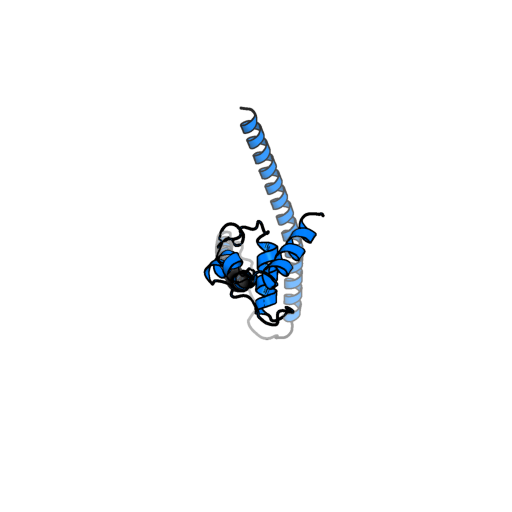 GLN A N 1
ATOM 1522 C CA . GLN A 1 178 ? -35.093 9.172 7.380 1.00 84.38 178 GLN A CA 1
ATOM 1523 C C . GLN A 1 178 ? -35.243 10.636 7.816 1.00 84.38 178 GLN A C 1
ATOM 1525 O O . GLN A 1 178 ? -35.531 11.512 6.999 1.00 84.38 178 GLN A O 1
ATOM 1530 N N . GLN A 1 179 ? -35.038 10.939 9.103 1.00 81.75 179 GLN A N 1
ATOM 1531 C CA . GLN A 1 179 ? -35.064 12.323 9.584 1.00 81.75 179 GLN A CA 1
ATOM 1532 C C . GLN A 1 179 ? -33.934 13.158 8.969 1.00 81.75 179 GLN A C 1
ATOM 1534 O O . GLN A 1 179 ? -34.171 14.302 8.580 1.00 81.75 179 GLN A O 1
ATOM 1539 N N . MET A 1 180 ? -32.734 12.590 8.828 1.00 82.12 180 MET A N 1
ATOM 1540 C CA . MET A 1 180 ? -31.609 13.263 8.173 1.00 82.12 180 MET A CA 1
ATOM 1541 C C . MET A 1 180 ? -31.852 13.505 6.679 1.00 82.12 180 MET A C 1
ATOM 1543 O O . MET A 1 180 ? -31.542 14.593 6.193 1.00 82.12 180 MET A O 1
ATOM 1547 N N . 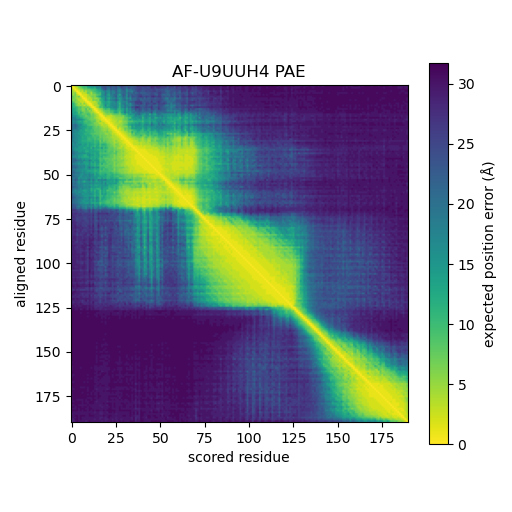GLU A 1 181 ? -32.432 12.545 5.955 1.00 83.00 181 GLU A N 1
ATOM 1548 C CA . GLU A 1 181 ? -32.799 12.731 4.543 1.00 83.00 181 GLU A CA 1
ATOM 1549 C C . GLU A 1 181 ? -33.816 13.859 4.358 1.00 83.00 181 GLU A C 1
ATOM 1551 O O . GLU A 1 181 ? -33.606 14.740 3.523 1.00 83.00 181 GLU A O 1
ATOM 1556 N N . ASN A 1 182 ? -34.854 13.906 5.197 1.00 85.50 182 ASN A N 1
ATOM 1557 C CA . ASN A 1 182 ? -35.849 14.978 5.160 1.00 85.50 182 ASN A CA 1
ATOM 1558 C C . ASN A 1 182 ? -35.221 16.359 5.415 1.00 85.50 182 ASN A C 1
ATOM 1560 O O . ASN A 1 182 ? -35.553 17.330 4.735 1.00 85.50 182 ASN A O 1
ATOM 1564 N N . ILE A 1 183 ? -34.285 16.459 6.366 1.00 85.75 183 ILE A N 1
ATOM 1565 C CA . ILE A 1 183 ? -33.553 17.706 6.632 1.00 85.75 183 ILE A CA 1
ATOM 1566 C C . ILE A 1 183 ? -32.690 18.092 5.423 1.00 85.75 183 ILE A C 1
ATOM 1568 O O . ILE A 1 183 ? -32.693 19.252 5.013 1.00 85.75 183 ILE A O 1
ATOM 1572 N N . MET A 1 184 ? -31.985 17.136 4.812 1.00 80.06 184 MET A N 1
ATOM 1573 C CA . MET A 1 184 ? -31.174 17.392 3.619 1.00 80.06 184 MET A CA 1
ATOM 1574 C C . MET A 1 184 ? -32.009 17.835 2.414 1.00 80.06 184 MET A C 1
ATOM 1576 O O . MET A 1 184 ? -31.572 18.712 1.670 1.00 80.06 184 MET A O 1
ATOM 1580 N N . GLU A 1 185 ? -33.198 17.270 2.204 1.00 81.69 185 GLU A N 1
ATOM 1581 C CA . GLU A 1 185 ? -34.102 17.730 1.146 1.00 81.69 185 GLU A CA 1
ATOM 1582 C C . GLU A 1 185 ? -34.603 19.156 1.383 1.00 81.69 185 GLU A C 1
ATOM 1584 O O . GLU A 1 185 ? -34.665 19.947 0.439 1.00 81.69 185 GLU A O 1
ATOM 1589 N N . LEU A 1 186 ? -34.934 19.505 2.630 1.00 79.31 186 LEU A N 1
ATOM 1590 C CA . LEU A 1 186 ? -35.353 20.862 2.986 1.00 79.31 186 LEU A CA 1
ATOM 1591 C C . LEU A 1 186 ? -34.233 21.881 2.753 1.00 79.31 186 LEU A C 1
ATOM 1593 O O . LEU A 1 186 ? -34.497 22.979 2.272 1.00 79.31 186 LEU A O 1
ATOM 1597 N N . LEU A 1 187 ? -32.982 21.505 3.027 1.00 74.00 187 LEU A N 1
ATOM 1598 C CA . LEU A 1 187 ? -31.816 22.357 2.785 1.00 74.00 187 LEU A CA 1
ATOM 1599 C C . LEU A 1 187 ? -31.479 22.522 1.296 1.00 74.00 187 LEU A C 1
ATOM 1601 O O . LEU A 1 187 ? -30.892 23.532 0.928 1.00 74.00 187 LEU A O 1
ATOM 1605 N N . LYS A 1 188 ? -31.853 21.565 0.436 1.00 78.00 188 LYS A N 1
ATOM 1606 C CA . LYS A 1 188 ? -31.659 21.644 -1.026 1.00 78.00 188 LYS A CA 1
ATOM 1607 C C . LYS A 1 188 ? -32.739 22.451 -1.758 1.00 78.00 188 LYS A C 1
ATOM 1609 O O . LYS A 1 188 ? -32.567 22.739 -2.939 1.00 78.00 188 LYS A O 1
ATOM 1614 N N . LYS A 1 189 ? -33.867 22.748 -1.103 1.00 62.25 189 LYS A N 1
ATOM 1615 C CA . LYS A 1 189 ? -35.006 23.488 -1.681 1.00 62.25 189 LYS A CA 1
ATOM 1616 C C . LYS A 1 189 ? -34.974 25.003 -1.412 1.00 62.25 189 LYS A C 1
ATOM 1618 O O . LYS A 1 189 ? -35.868 25.691 -1.902 1.00 62.25 189 LYS A O 1
ATOM 1623 N N . ASN A 1 190 ? -33.973 25.501 -0.681 1.00 49.53 190 ASN A N 1
ATOM 1624 C CA . ASN A 1 190 ? -33.659 26.929 -0.511 1.00 49.53 190 ASN A CA 1
ATOM 1625 C C . ASN A 1 190 ? -32.480 27.328 -1.401 1.00 49.53 190 ASN A C 1
ATOM 1627 O O . ASN A 1 190 ? -32.471 28.494 -1.851 1.00 49.53 190 ASN A O 1
#